Protein AF-A0AAD9GCH8-F1 (afdb_monomer_lite)

Radius of gyration: 42.67 Å; chains: 1; bounding box: 76×42×130 Å

Sequence (266 aa):
MPCEATSDVPFDWVDPNPAPEGQQFLVGVPALAEDFRVGNHLANTYGGPCVLVSLESFTAEDIWELERVIPGFIERQMLVSRVESRDRQNLEAHMGSIDVNRELASILMHLPHQRLAERVYKTTGYLKQMAGAHRRLRLQVESQGNTSLVGTATAQNESEGLKRQWVFNCQYWRHEVLDARRAAADVEVHLNAESKSLASHYQDQIDTLESEKLVLEERLADSVRLLKARPTTTATDSWGFLEFLFEHGELNWSWARLRELLAQFQ

Secondary structure (DSSP, 8-state):
--------------------TT-EEEEEEEPPHHHHHHT--EEEETTEEEEEEEEEPPPHHHHHHHHHHSTT--GGGS-PPPSS---HHHHHHHHT-HHHHHHHHHHHHHS-STTHHHHHHHHHHHHHHHHHHHHHHHHHHHHHTSS-THHHHHHHHHHHHHHHHHHHHHHHHHHHHHHHHHHHHHHHHHHHHHHHHHHHHHHHHHHHHHHHHHHHHHHHHHHHHHHHHS----S--HHHHHHHHHHTTT----HHHHHHHHGGG-

Organism: NCBI:txid4793

Structure (mmCIF, N/CA/C/O backbone):
data_AF-A0AAD9GCH8-F1
#
_entry.id   AF-A0AAD9GCH8-F1
#
loop_
_atom_site.group_PDB
_atom_site.id
_atom_site.type_symbol
_atom_site.label_atom_id
_atom_site.label_alt_id
_atom_site.label_comp_id
_atom_site.label_asym_id
_atom_site.label_entity_id
_atom_site.label_seq_id
_atom_site.pdbx_PDB_ins_code
_atom_site.Cartn_x
_atom_site.Cartn_y
_atom_site.Cartn_z
_atom_site.occupancy
_atom_site.B_iso_or_equiv
_atom_site.auth_seq_id
_atom_site.auth_comp_id
_atom_site.auth_asym_id
_atom_site.auth_atom_id
_atom_site.pdbx_PDB_model_num
ATOM 1 N N . MET A 1 1 ? 0.552 18.101 -35.938 1.00 33.72 1 MET A N 1
ATOM 2 C CA . MET A 1 1 ? -0.860 17.777 -35.667 1.00 33.72 1 MET A CA 1
ATOM 3 C C . MET A 1 1 ? -0.961 17.310 -34.229 1.00 33.72 1 MET A C 1
ATOM 5 O O . MET A 1 1 ? -0.433 16.245 -33.938 1.00 33.72 1 MET A O 1
ATOM 9 N N . PRO A 1 2 ? -1.504 18.130 -33.322 1.00 29.45 2 PRO A N 1
ATOM 10 C CA . PRO A 1 2 ? -1.816 17.705 -31.968 1.00 29.45 2 PRO A CA 1
ATOM 11 C C . PRO A 1 2 ? -3.197 17.041 -31.972 1.00 29.45 2 PRO A C 1
ATOM 13 O O . PRO A 1 2 ? -4.165 17.634 -32.440 1.00 29.45 2 PRO A O 1
ATOM 16 N N . CYS A 1 3 ? -3.275 15.800 -31.498 1.00 31.34 3 CYS A N 1
ATOM 17 C CA . CYS A 1 3 ? -4.550 15.136 -31.266 1.00 31.34 3 CYS A CA 1
ATOM 18 C C . CYS A 1 3 ? -5.211 15.775 -30.040 1.00 31.34 3 CYS A C 1
ATOM 20 O O . CYS A 1 3 ? -4.768 15.565 -28.911 1.00 31.34 3 CYS A O 1
ATOM 22 N N . GLU A 1 4 ? -6.252 16.569 -30.278 1.00 35.25 4 GLU A N 1
ATOM 23 C CA . GLU A 1 4 ? -7.247 16.926 -29.272 1.00 35.25 4 GLU A CA 1
ATOM 24 C C . GLU A 1 4 ? -7.978 15.646 -28.854 1.00 35.25 4 GLU A C 1
ATOM 26 O O . GLU A 1 4 ? -8.689 15.033 -29.649 1.00 35.25 4 GLU A O 1
ATOM 31 N N . ALA A 1 5 ? -7.781 15.215 -27.608 1.00 36.28 5 ALA A N 1
ATOM 32 C CA . ALA A 1 5 ? -8.663 14.243 -26.983 1.00 36.28 5 ALA A CA 1
ATOM 33 C C . ALA A 1 5 ? -9.882 15.008 -26.461 1.00 36.28 5 ALA A C 1
ATOM 35 O O . ALA A 1 5 ? -9.821 15.720 -25.458 1.00 36.28 5 ALA A O 1
ATOM 36 N N . THR A 1 6 ? -10.969 14.899 -27.214 1.00 33.97 6 THR A N 1
ATOM 37 C CA . THR A 1 6 ? -12.287 15.433 -26.899 1.00 33.97 6 THR A CA 1
ATOM 38 C C . THR A 1 6 ? -12.815 14.849 -25.591 1.00 33.97 6 THR A C 1
ATOM 40 O O . THR A 1 6 ? -12.854 13.636 -25.394 1.00 33.97 6 THR A O 1
ATOM 43 N N . SER A 1 7 ? -13.234 15.760 -24.719 1.00 53.50 7 SER A N 1
ATOM 44 C CA . SER A 1 7 ? -14.118 15.541 -23.578 1.00 53.50 7 SER A CA 1
ATOM 45 C C . SER A 1 7 ? -15.391 14.803 -24.005 1.00 53.50 7 SER A C 1
ATOM 47 O O . SER A 1 7 ? -16.155 15.368 -24.780 1.00 53.50 7 SER A O 1
ATOM 49 N N . ASP A 1 8 ? -15.657 13.635 -23.420 1.00 35.88 8 ASP A N 1
ATOM 50 C CA . ASP A 1 8 ? -17.008 13.083 -23.259 1.00 35.88 8 ASP A CA 1
ATOM 51 C C . ASP A 1 8 ? -17.117 12.382 -21.884 1.00 35.88 8 ASP A C 1
ATOM 53 O O . ASP A 1 8 ? -16.233 11.643 -21.458 1.00 35.88 8 ASP A O 1
ATOM 57 N N . VAL A 1 9 ? -18.181 12.721 -21.155 1.00 39.44 9 VAL A N 1
ATOM 58 C CA . VAL A 1 9 ? -18.388 12.732 -19.681 1.00 39.44 9 VAL A CA 1
ATOM 59 C C . VAL A 1 9 ? -19.408 11.609 -19.319 1.00 39.44 9 VAL A C 1
ATOM 61 O O . VAL A 1 9 ? -20.201 11.270 -20.197 1.00 39.44 9 VAL A O 1
ATOM 64 N N . PRO A 1 10 ? -19.417 10.963 -18.118 1.00 42.28 10 PRO A N 1
ATOM 65 C CA . PRO A 1 10 ? -19.579 11.595 -16.804 1.00 42.28 10 PRO A CA 1
ATOM 66 C C . PRO A 1 10 ? -18.399 11.407 -15.850 1.00 42.28 10 PRO A C 1
ATOM 68 O O . PRO A 1 10 ? -18.057 10.299 -15.441 1.00 42.28 10 PRO A O 1
ATOM 71 N N . PHE A 1 11 ? -17.817 12.530 -15.421 1.00 50.41 11 PHE A N 1
ATOM 72 C CA . PHE A 1 11 ? -17.046 12.602 -14.183 1.00 50.41 11 PHE A CA 1
ATOM 73 C C . PHE A 1 11 ? -18.032 12.533 -13.010 1.00 50.41 11 PHE A C 1
ATOM 75 O O . PHE A 1 11 ? -18.318 13.540 -12.367 1.00 50.41 11 PHE A O 1
ATOM 82 N N . ASP A 1 12 ? -18.544 11.337 -12.725 1.00 50.34 12 ASP A N 1
ATOM 83 C CA . ASP A 1 12 ? -19.224 11.047 -11.460 1.00 50.34 12 ASP A CA 1
ATOM 84 C C . ASP A 1 12 ? -18.156 10.917 -10.368 1.00 50.34 12 ASP A C 1
ATOM 86 O O . ASP A 1 12 ? -17.882 9.839 -9.842 1.00 50.34 12 ASP A O 1
ATOM 90 N N . TRP A 1 13 ? -17.484 12.035 -10.083 1.00 50.44 13 TRP A N 1
ATOM 91 C CA . TRP A 1 13 ? -16.723 12.197 -8.857 1.00 50.44 13 TRP A CA 1
ATOM 92 C C . TRP A 1 13 ? -17.704 12.028 -7.703 1.00 50.44 13 TRP A C 1
ATOM 94 O O . TRP A 1 13 ? -18.517 12.914 -7.430 1.00 50.44 13 TRP A O 1
ATOM 104 N N . VAL A 1 14 ? -17.650 10.876 -7.044 1.00 55.62 14 VAL A N 1
ATOM 105 C CA . VAL A 1 14 ? -18.365 10.696 -5.786 1.00 55.62 14 VAL A CA 1
ATOM 106 C C . VAL A 1 14 ? -17.569 11.443 -4.732 1.00 55.62 14 VAL A C 1
ATOM 108 O O . VAL A 1 14 ? -16.460 11.037 -4.378 1.00 55.62 14 VAL A O 1
ATOM 111 N N . ASP A 1 15 ? -18.129 12.557 -4.268 1.00 53.97 15 ASP A N 1
ATOM 112 C CA . ASP A 1 15 ? -17.520 13.331 -3.200 1.00 53.97 15 ASP A CA 1
ATOM 113 C C . ASP A 1 15 ? -17.370 12.439 -1.962 1.00 53.97 15 ASP A C 1
ATOM 115 O O . ASP A 1 15 ? -18.340 11.767 -1.584 1.00 53.97 15 ASP A O 1
ATOM 119 N N . PRO A 1 16 ? -16.175 12.352 -1.348 1.00 56.53 16 PRO A N 1
ATOM 120 C CA . PRO A 1 16 ? -16.026 11.600 -0.117 1.00 56.53 16 PRO A CA 1
ATOM 121 C C . PRO A 1 16 ? -16.945 12.225 0.934 1.00 56.53 16 PRO A C 1
ATOM 123 O O . PRO A 1 16 ? -16.688 13.319 1.426 1.00 56.53 16 PRO A O 1
ATOM 126 N N . ASN A 1 17 ? -18.036 11.532 1.271 1.00 56.91 17 ASN A N 1
ATOM 127 C CA . ASN A 1 17 ? -18.931 11.953 2.343 1.00 56.91 17 ASN A CA 1
ATOM 128 C C . ASN A 1 17 ? -18.071 12.160 3.604 1.00 56.91 17 ASN A C 1
ATOM 130 O O . ASN A 1 17 ? -17.316 11.237 3.945 1.00 56.91 17 ASN A O 1
ATOM 134 N N . PRO A 1 18 ? -18.115 13.332 4.275 1.00 58.91 18 PRO A N 1
ATOM 135 C CA . PRO A 1 18 ? -17.407 13.492 5.539 1.00 58.91 18 PRO A CA 1
ATOM 136 C C . PRO A 1 18 ? -17.828 12.351 6.456 1.00 58.91 18 PRO A C 1
ATOM 138 O O . PRO A 1 18 ? -18.994 11.967 6.442 1.00 58.91 18 PRO A O 1
ATOM 141 N N . ALA A 1 19 ? -16.899 11.773 7.212 1.00 61.97 19 ALA A N 1
ATOM 142 C CA . ALA A 1 19 ? -17.260 10.694 8.119 1.00 61.97 19 ALA A CA 1
ATOM 143 C C . ALA A 1 19 ? -17.898 11.284 9.381 1.00 61.97 19 ALA A C 1
ATOM 145 O O . ALA A 1 19 ? -17.169 11.865 10.192 1.00 61.97 19 ALA A O 1
ATOM 146 N N . PRO A 1 20 ? -19.216 11.133 9.602 1.00 63.28 20 PRO A N 1
ATOM 147 C CA . PRO A 1 20 ? -19.778 11.360 10.920 1.00 63.28 20 PRO A CA 1
ATOM 148 C C . PRO A 1 20 ? -19.053 10.487 11.953 1.00 63.28 20 PRO A C 1
ATOM 150 O O . PRO A 1 20 ? -18.672 9.346 11.674 1.00 63.28 20 PRO A O 1
ATOM 153 N N . GLU A 1 21 ? -18.812 11.043 13.139 1.00 65.69 21 GLU A N 1
ATOM 154 C CA . GLU A 1 21 ? -18.125 10.348 14.230 1.00 65.69 21 GLU A CA 1
ATOM 155 C C . GLU A 1 21 ? -18.851 9.038 14.579 1.00 65.69 21 GLU A C 1
ATOM 157 O O . GLU A 1 21 ? -20.078 9.000 14.693 1.00 65.69 21 GLU A O 1
ATOM 162 N N . GLY A 1 22 ? -18.096 7.946 14.709 1.00 64.06 22 GLY A N 1
ATOM 163 C CA . GLY A 1 22 ? -18.628 6.617 15.006 1.00 64.06 22 GLY A CA 1
ATOM 164 C C . GLY A 1 22 ? -19.444 5.962 13.891 1.00 64.06 22 GLY A C 1
ATOM 165 O O . GLY A 1 22 ? -20.028 4.909 14.128 1.00 64.06 22 GLY A O 1
ATOM 166 N N . GLN A 1 23 ? -19.504 6.545 12.692 1.00 72.94 23 GLN A N 1
ATOM 167 C CA . GLN A 1 23 ? -20.237 5.972 11.564 1.00 72.94 23 GLN A CA 1
ATOM 168 C C . GLN A 1 23 ? -19.308 5.364 10.515 1.00 72.94 23 GLN A C 1
ATOM 170 O O . GLN A 1 23 ? -18.147 5.753 10.348 1.00 72.94 23 GLN A O 1
ATOM 175 N N . GLN A 1 24 ? -19.859 4.388 9.795 1.00 76.50 24 GLN A N 1
ATOM 176 C CA . GLN A 1 24 ? -19.219 3.786 8.636 1.00 76.50 24 GLN A CA 1
ATOM 177 C C . GLN A 1 24 ? -19.384 4.691 7.418 1.00 76.50 24 GLN A C 1
ATOM 179 O O . GLN A 1 24 ? -20.468 5.196 7.135 1.00 76.50 24 GLN A O 1
ATOM 184 N N . PHE A 1 25 ? -18.298 4.861 6.681 1.00 74.94 25 PHE A N 1
ATOM 185 C CA . PHE A 1 25 ? -18.222 5.627 5.450 1.00 74.94 25 PHE A CA 1
ATOM 186 C C . PHE A 1 25 ? -17.361 4.875 4.432 1.00 74.94 25 PHE A C 1
ATOM 188 O O . PHE A 1 25 ? -16.643 3.933 4.773 1.00 74.94 25 PHE A O 1
ATOM 195 N N . LEU A 1 26 ? -17.471 5.247 3.159 1.00 78.38 26 LEU A N 1
ATOM 196 C CA . LEU A 1 26 ? -16.718 4.610 2.081 1.00 78.38 26 LEU A CA 1
ATOM 197 C C . LEU A 1 26 ? -15.511 5.469 1.710 1.00 78.38 26 LEU A C 1
ATOM 199 O O . LEU A 1 26 ? -15.630 6.681 1.548 1.00 78.38 26 LEU A O 1
ATOM 203 N N . VAL A 1 27 ? -14.359 4.824 1.547 1.00 79.50 27 VAL A N 1
ATOM 204 C CA . VAL A 1 27 ? -13.117 5.441 1.071 1.00 79.50 27 VAL A CA 1
ATOM 205 C C . VAL A 1 27 ? -12.655 4.780 -0.222 1.00 79.50 27 VAL A C 1
ATOM 207 O O . VAL A 1 27 ? -12.820 3.574 -0.404 1.00 79.50 27 VAL A O 1
ATOM 210 N N . GLY A 1 28 ? -12.078 5.569 -1.129 1.00 82.19 28 GLY A N 1
ATOM 211 C CA . GLY A 1 28 ? -11.546 5.081 -2.400 1.00 82.19 28 GLY A CA 1
ATOM 212 C C . GLY A 1 28 ? -10.104 4.590 -2.275 1.00 82.19 28 GLY A C 1
ATOM 213 O O . GLY A 1 28 ? -9.235 5.300 -1.771 1.00 82.19 28 GLY A O 1
ATOM 214 N N . VAL A 1 29 ? -9.836 3.386 -2.773 1.00 86.19 29 VAL A N 1
ATOM 215 C CA . VAL A 1 29 ? -8.487 2.836 -2.963 1.00 86.19 29 VAL A CA 1
ATOM 216 C C . VAL A 1 29 ? -8.228 2.698 -4.465 1.00 86.19 29 VAL A C 1
ATOM 218 O O . VAL A 1 29 ? -9.068 2.108 -5.137 1.00 86.19 29 VAL A O 1
ATOM 221 N N . PRO A 1 30 ? -7.103 3.194 -5.021 1.00 88.69 30 PRO A N 1
ATOM 222 C CA . PRO A 1 30 ? -6.774 3.023 -6.441 1.00 88.69 30 PRO A CA 1
ATOM 223 C C . PRO A 1 30 ? -6.924 1.569 -6.902 1.00 88.69 30 PRO A C 1
ATOM 225 O O . PRO A 1 30 ? -6.327 0.675 -6.299 1.00 88.69 30 PRO A O 1
ATOM 228 N N . ALA A 1 31 ? -7.739 1.348 -7.936 1.00 86.56 31 ALA A N 1
ATOM 229 C CA . ALA A 1 31 ? -8.058 0.010 -8.423 1.00 86.56 31 ALA A CA 1
ATOM 230 C C . ALA A 1 31 ? -6.879 -0.604 -9.191 1.00 86.56 31 ALA A C 1
ATOM 232 O O . ALA A 1 31 ? -6.171 0.082 -9.932 1.00 86.56 31 ALA A O 1
ATOM 233 N N . LEU A 1 32 ? -6.691 -1.915 -9.043 1.00 84.94 32 LEU A N 1
ATOM 234 C CA . LEU A 1 32 ? -5.747 -2.713 -9.821 1.00 84.94 32 LEU A CA 1
ATOM 235 C C . LEU A 1 32 ? -6.471 -3.469 -10.939 1.00 84.94 32 LEU A C 1
ATOM 237 O O . LEU A 1 32 ? -7.686 -3.642 -10.913 1.00 84.94 32 LEU A O 1
ATOM 241 N N . ALA A 1 33 ? -5.715 -3.979 -11.917 1.00 82.69 33 ALA A N 1
ATOM 242 C CA . ALA A 1 33 ? -6.264 -4.744 -13.044 1.00 82.69 33 ALA A CA 1
ATOM 243 C C . ALA A 1 33 ? -7.127 -5.946 -12.604 1.00 82.69 33 ALA A C 1
ATOM 245 O O . ALA A 1 33 ? -8.080 -6.319 -13.286 1.00 82.69 33 ALA A O 1
ATOM 246 N N . GLU A 1 34 ? -6.808 -6.542 -11.456 1.00 82.44 34 GLU A N 1
ATOM 247 C CA . GLU A 1 34 ? -7.547 -7.659 -10.864 1.00 82.44 34 GLU A CA 1
ATOM 248 C C . GLU A 1 34 ? -8.936 -7.245 -10.361 1.00 82.44 34 GLU A C 1
ATOM 250 O O . GLU A 1 34 ? -9.896 -7.994 -10.541 1.00 82.44 34 GLU A O 1
ATOM 255 N N . ASP A 1 35 ? -9.084 -6.032 -9.820 1.00 80.44 35 ASP A N 1
ATOM 256 C CA . ASP A 1 35 ? -10.352 -5.539 -9.265 1.00 80.44 35 ASP A CA 1
ATOM 257 C C . ASP A 1 35 ? -11.445 -5.417 -10.335 1.00 80.44 35 ASP A C 1
ATOM 259 O O . ASP A 1 35 ? -12.619 -5.691 -10.073 1.00 80.44 35 ASP A O 1
ATOM 263 N N . PHE A 1 36 ? -11.049 -5.091 -11.570 1.00 74.88 36 PHE A N 1
ATOM 264 C CA . PHE A 1 36 ? -11.942 -5.054 -12.731 1.00 74.88 36 PHE A CA 1
ATOM 265 C C . PHE A 1 36 ? -12.420 -6.440 -13.165 1.00 74.88 36 PHE A C 1
ATOM 267 O O . PHE A 1 36 ? -13.487 -6.559 -13.763 1.00 74.88 36 PHE A O 1
ATOM 274 N N . ARG A 1 37 ? -11.649 -7.494 -12.877 1.00 73.75 37 ARG A N 1
ATOM 275 C CA . ARG A 1 37 ? -12.004 -8.877 -13.235 1.00 73.75 37 ARG A CA 1
ATOM 276 C C . ARG A 1 37 ? -12.944 -9.505 -12.216 1.00 73.75 37 ARG A C 1
ATOM 278 O O . ARG A 1 37 ? -13.802 -10.294 -12.595 1.00 73.75 37 ARG A O 1
ATOM 285 N N . VAL A 1 38 ? -12.767 -9.162 -10.941 1.00 70.62 38 VAL A N 1
ATOM 286 C CA . VAL A 1 38 ? -13.551 -9.708 -9.823 1.00 70.62 38 VAL A CA 1
ATOM 287 C C . VAL A 1 38 ? -14.916 -9.017 -9.691 1.00 70.62 38 VAL A C 1
ATOM 289 O O . VAL A 1 38 ? -15.841 -9.596 -9.128 1.00 70.62 38 VAL A O 1
ATOM 292 N N . GLY A 1 39 ? -15.081 -7.818 -10.264 1.00 56.78 39 GLY A N 1
ATOM 293 C CA . GLY A 1 39 ? -16.341 -7.071 -10.199 1.00 56.78 39 GLY A CA 1
ATOM 294 C C . GLY A 1 39 ? -16.561 -6.409 -8.838 1.00 56.78 39 GLY A C 1
ATOM 295 O O . GLY A 1 39 ? -17.695 -6.321 -8.368 1.00 56.78 39 GLY A O 1
ATOM 296 N N . ASN A 1 40 ? -15.477 -5.966 -8.193 1.00 64.69 40 ASN A N 1
ATOM 297 C CA . ASN A 1 40 ? -15.545 -5.217 -6.939 1.00 64.69 40 ASN A CA 1
ATOM 298 C C . ASN A 1 40 ? -16.360 -3.919 -7.111 1.00 64.69 40 ASN A C 1
ATOM 300 O O . ASN A 1 40 ? -16.552 -3.433 -8.227 1.00 64.69 40 ASN A O 1
ATOM 304 N N . HIS A 1 41 ? -16.830 -3.336 -6.000 1.00 67.12 41 HIS A N 1
ATOM 305 C CA . HIS A 1 41 ? -17.529 -2.045 -5.998 1.00 67.12 41 HIS A CA 1
ATOM 306 C C . HIS A 1 41 ? -16.580 -0.919 -6.437 1.00 67.12 41 HIS A C 1
ATOM 308 O O . HIS A 1 41 ? -15.903 -0.297 -5.616 1.00 67.12 41 HIS A O 1
ATOM 314 N N . LEU A 1 42 ? -16.506 -0.706 -7.748 1.00 75.62 42 LEU A N 1
ATOM 315 C CA . LEU A 1 42 ? -15.680 0.304 -8.392 1.00 75.62 42 LEU A CA 1
ATOM 316 C C . LEU A 1 42 ? -16.442 1.627 -8.495 1.00 75.62 42 LEU A C 1
ATOM 318 O O . LEU A 1 42 ? -17.618 1.654 -8.852 1.00 75.62 42 LEU A O 1
ATOM 322 N N . ALA A 1 43 ? -15.748 2.723 -8.219 1.00 75.94 43 ALA A N 1
ATOM 323 C CA . ALA A 1 43 ? -16.227 4.081 -8.426 1.00 75.94 43 ALA A CA 1
ATOM 324 C C . ALA A 1 43 ? -15.091 4.957 -8.960 1.00 75.94 43 ALA A C 1
ATOM 326 O O . ALA A 1 43 ? -13.918 4.717 -8.672 1.00 75.94 43 ALA A O 1
ATOM 327 N N . ASN A 1 44 ? -15.428 5.993 -9.723 1.00 77.94 44 ASN A N 1
ATOM 328 C CA . ASN A 1 44 ? -14.440 6.968 -10.174 1.00 77.94 44 ASN A CA 1
ATOM 329 C C . ASN A 1 44 ? -14.191 7.993 -9.062 1.00 77.94 44 ASN A C 1
ATOM 331 O O . ASN A 1 44 ? -15.115 8.655 -8.594 1.00 77.94 44 ASN A O 1
ATOM 335 N N . THR A 1 45 ? -12.935 8.126 -8.637 1.00 73.81 45 THR A N 1
ATOM 336 C CA . THR A 1 45 ? -12.515 9.123 -7.641 1.00 73.81 45 THR A CA 1
ATOM 337 C C . THR A 1 45 ? -11.294 9.903 -8.151 1.00 73.81 45 THR A C 1
ATOM 339 O O . THR A 1 45 ? -11.063 10.001 -9.362 1.00 73.81 45 THR A O 1
ATOM 342 N N . TYR A 1 46 ? -10.511 10.510 -7.255 1.00 74.75 46 TYR A N 1
ATOM 343 C CA . TYR A 1 46 ? -9.344 11.307 -7.627 1.00 74.75 46 TYR A CA 1
ATOM 344 C C . TYR A 1 46 ? -8.263 10.477 -8.272 1.00 74.75 46 TYR A C 1
ATOM 346 O O . TYR A 1 46 ? -7.730 9.555 -7.666 1.00 74.75 46 TYR A O 1
ATOM 354 N N . GLY A 1 47 ? -7.909 10.856 -9.498 1.00 74.88 47 GLY A N 1
ATOM 355 C CA . GLY A 1 47 ? -6.886 10.156 -10.261 1.00 74.88 47 GLY A CA 1
ATOM 356 C C . GLY A 1 47 ? -7.376 8.876 -10.938 1.00 74.88 47 GLY A C 1
ATOM 357 O O . GLY A 1 47 ? -6.546 8.170 -11.501 1.00 74.88 47 GLY A O 1
ATOM 358 N N . GLY A 1 48 ? -8.688 8.596 -10.943 1.00 84.88 48 GLY A N 1
ATOM 359 C CA . GLY A 1 48 ? -9.284 7.536 -11.756 1.00 84.88 48 GLY A CA 1
ATOM 360 C C . GLY A 1 48 ? -10.096 6.502 -10.965 1.00 84.88 48 GLY A C 1
ATOM 361 O O . GLY A 1 48 ? -10.655 6.823 -9.912 1.00 84.88 48 GLY A O 1
ATOM 362 N N . PRO A 1 49 ? -10.230 5.274 -11.495 1.00 85.06 49 PRO A N 1
ATOM 363 C CA . PRO A 1 49 ? -11.073 4.241 -10.907 1.00 85.06 49 PRO A CA 1
ATOM 364 C C . PRO A 1 49 ? -10.492 3.709 -9.593 1.00 85.06 49 PRO A C 1
ATOM 366 O O . PRO A 1 49 ? -9.304 3.394 -9.482 1.00 85.06 49 PRO A O 1
ATOM 369 N N . CYS A 1 50 ? -11.364 3.564 -8.601 1.00 84.56 50 CYS A N 1
ATOM 370 C CA . CYS A 1 50 ? -11.040 3.106 -7.261 1.00 84.56 50 CYS A CA 1
ATOM 371 C C . CYS A 1 50 ? -12.023 2.043 -6.780 1.00 84.56 50 CYS A C 1
ATOM 373 O O . CYS A 1 50 ? -13.204 2.078 -7.108 1.00 84.56 50 CYS A O 1
ATOM 375 N N . VAL A 1 51 ? -11.538 1.133 -5.943 1.00 85.38 51 VAL A N 1
ATOM 376 C CA . VAL A 1 51 ? -12.369 0.228 -5.150 1.00 85.38 51 VAL A CA 1
ATOM 377 C C . VAL A 1 51 ? -12.837 0.963 -3.900 1.00 85.38 51 VAL A C 1
ATOM 379 O O . VAL A 1 51 ? -12.029 1.569 -3.192 1.00 85.38 51 VAL A O 1
ATOM 382 N N . LEU A 1 52 ? -14.137 0.899 -3.620 1.00 82.00 52 LEU A N 1
ATOM 383 C CA . LEU A 1 52 ? -14.710 1.446 -2.397 1.00 82.00 52 LEU A CA 1
ATOM 384 C C . LEU A 1 52 ? -14.528 0.466 -1.238 1.00 82.00 52 LEU A C 1
ATOM 386 O O . LEU A 1 52 ? -14.956 -0.687 -1.297 1.00 82.00 52 LEU A O 1
ATOM 390 N N . VAL A 1 53 ? -13.913 0.947 -0.163 1.00 79.25 53 VAL A N 1
ATOM 391 C CA . VAL A 1 53 ? -13.688 0.198 1.074 1.00 79.25 53 VAL A CA 1
ATOM 392 C C . VAL A 1 53 ? -14.478 0.860 2.196 1.00 79.25 53 VAL A C 1
ATOM 394 O O . VAL A 1 53 ? -14.440 2.078 2.348 1.00 79.25 53 VAL A O 1
ATOM 397 N N . SER A 1 54 ? -15.193 0.063 2.991 1.00 80.19 54 SER A N 1
ATOM 398 C CA . SER A 1 54 ? -15.858 0.560 4.196 1.00 80.19 54 SER A CA 1
ATOM 399 C C . SER A 1 54 ? -14.839 0.799 5.305 1.00 80.19 54 SER A C 1
ATOM 401 O O . SER A 1 54 ? -14.045 -0.083 5.639 1.00 80.19 54 SER A O 1
ATOM 403 N N . LEU A 1 55 ? -14.871 2.003 5.863 1.00 81.94 55 LEU A N 1
ATOM 404 C CA . LEU A 1 55 ? -14.080 2.419 7.005 1.00 81.94 55 LEU A CA 1
ATOM 405 C C . LEU A 1 55 ? -15.010 3.026 8.050 1.00 81.94 55 LEU A C 1
ATOM 407 O O . LEU A 1 55 ? -15.983 3.691 7.718 1.00 81.94 55 LEU A O 1
ATOM 411 N N . GLU A 1 56 ? -14.712 2.810 9.322 1.00 84.50 56 GLU A N 1
ATOM 412 C CA . GLU A 1 56 ? -15.473 3.397 10.419 1.00 84.50 56 GLU A CA 1
ATOM 413 C C . GLU A 1 56 ? -14.603 4.424 11.139 1.00 84.50 56 GLU A C 1
ATOM 415 O O . GLU A 1 56 ? -13.440 4.149 11.445 1.00 84.50 56 GLU A O 1
ATOM 420 N N . SER A 1 57 ? -15.145 5.617 11.382 1.00 84.31 57 SER A N 1
ATOM 421 C CA . SER A 1 57 ? -14.417 6.683 12.077 1.00 84.31 57 SER A CA 1
ATOM 422 C C . SER A 1 57 ? -14.278 6.351 13.561 1.00 84.31 57 SER A C 1
ATOM 424 O O . SER A 1 57 ? -15.127 5.669 14.135 1.00 84.31 57 SER A O 1
ATOM 426 N N . PHE A 1 58 ? -13.204 6.809 14.200 1.00 85.62 58 PHE A N 1
ATOM 427 C CA . PHE A 1 58 ? -13.045 6.636 15.642 1.00 85.62 58 PHE A CA 1
ATOM 428 C C . PHE A 1 58 ? -14.029 7.514 16.402 1.00 85.62 58 PHE A C 1
ATOM 430 O O . PHE A 1 58 ? -14.252 8.663 16.029 1.00 85.62 58 PHE A O 1
ATOM 437 N N . THR A 1 59 ? -14.590 6.962 17.470 1.00 86.69 59 THR A N 1
ATOM 438 C CA . THR A 1 59 ? -15.294 7.736 18.494 1.00 86.69 59 THR A CA 1
ATOM 439 C C . THR A 1 59 ? -14.315 8.207 19.565 1.00 86.69 59 THR A C 1
ATOM 441 O O . THR A 1 59 ? -13.269 7.583 19.771 1.00 86.69 59 THR A O 1
ATOM 444 N N . ALA A 1 60 ? -14.677 9.249 20.315 1.00 87.06 60 ALA A N 1
ATOM 445 C CA . ALA A 1 60 ? -13.933 9.652 21.513 1.00 87.06 60 ALA A CA 1
ATOM 446 C C . ALA A 1 60 ? -13.712 8.486 22.502 1.00 87.06 60 ALA A C 1
ATOM 448 O O . ALA A 1 60 ? -12.672 8.392 23.153 1.00 87.06 60 ALA A O 1
ATOM 449 N N . GLU A 1 61 ? -14.671 7.561 22.587 1.00 88.25 61 GLU A N 1
ATOM 450 C CA . GLU A 1 61 ? -14.553 6.372 23.429 1.00 88.25 61 GLU A CA 1
ATOM 451 C C . GLU A 1 61 ? -13.528 5.370 22.882 1.00 88.25 61 GLU A C 1
ATOM 453 O O . GLU A 1 61 ? -12.750 4.820 23.658 1.00 88.25 61 GLU A O 1
ATOM 458 N N . ASP A 1 62 ? -13.466 5.172 21.560 1.00 88.94 62 ASP A N 1
ATOM 459 C CA . ASP A 1 62 ? -12.444 4.319 20.940 1.00 88.94 62 ASP A CA 1
ATOM 460 C C . ASP A 1 62 ? -11.032 4.858 21.222 1.00 88.94 62 ASP A C 1
ATOM 462 O O . ASP A 1 62 ? -10.128 4.087 21.543 1.00 88.94 62 ASP A O 1
ATOM 466 N N . ILE A 1 63 ? -10.846 6.181 21.145 1.00 88.31 63 ILE A N 1
ATOM 467 C CA . ILE A 1 63 ? -9.568 6.846 21.444 1.00 88.31 63 ILE A CA 1
ATOM 468 C C . ILE A 1 63 ? -9.175 6.599 22.904 1.00 88.31 63 ILE A C 1
ATOM 470 O O . ILE A 1 63 ? -8.050 6.188 23.183 1.00 88.31 63 ILE A O 1
ATOM 474 N N . TRP A 1 64 ? -10.117 6.769 23.831 1.00 88.06 64 TRP A N 1
ATOM 475 C CA . TRP A 1 64 ? -9.871 6.537 25.252 1.00 88.06 64 TRP A CA 1
ATOM 476 C C . TRP A 1 64 ? -9.552 5.069 25.575 1.00 88.06 64 TRP A C 1
ATOM 478 O O . TRP A 1 64 ? -8.709 4.772 26.422 1.00 88.06 64 TRP A O 1
ATOM 488 N N . GLU A 1 65 ? -10.186 4.121 24.883 1.00 89.81 65 GLU A N 1
ATOM 489 C CA . GLU A 1 65 ? -9.854 2.700 25.013 1.00 89.81 65 GLU A CA 1
ATOM 490 C C . GLU A 1 65 ? -8.454 2.389 24.468 1.00 89.81 65 GLU A C 1
ATOM 492 O O . GLU A 1 65 ? -7.723 1.599 25.067 1.00 89.81 65 GLU A O 1
ATOM 497 N N . LEU A 1 66 ? -8.030 3.039 23.382 1.00 88.88 66 LEU A N 1
ATOM 498 C CA . LEU A 1 66 ? -6.668 2.900 22.863 1.00 88.88 66 LEU A CA 1
ATOM 499 C C . LEU A 1 66 ? -5.619 3.480 23.814 1.00 88.88 66 LEU A C 1
ATOM 501 O O . LEU A 1 66 ? -4.588 2.840 24.013 1.00 88.88 66 LEU A O 1
ATOM 505 N N . GLU A 1 67 ? -5.893 4.617 24.460 1.00 89.50 67 GLU A N 1
ATOM 506 C CA . GLU A 1 67 ? -5.024 5.180 25.507 1.00 89.50 67 GLU A CA 1
ATOM 507 C C . GLU A 1 67 ? -4.814 4.220 26.680 1.00 89.50 67 GLU A C 1
ATOM 509 O O . GLU A 1 67 ? -3.737 4.179 27.280 1.00 89.50 67 GLU A O 1
ATOM 514 N N . ARG A 1 68 ? -5.825 3.407 26.997 1.00 85.81 68 ARG A N 1
ATOM 515 C CA . ARG A 1 68 ? -5.728 2.386 28.045 1.00 85.81 68 ARG A CA 1
ATOM 516 C C . ARG A 1 68 ? -4.879 1.189 27.631 1.00 85.81 68 ARG A C 1
ATOM 518 O O . ARG A 1 68 ? -4.172 0.637 28.472 1.00 85.81 68 ARG A O 1
ATOM 525 N N . VAL A 1 69 ? -4.956 0.778 26.366 1.00 86.88 69 VAL A N 1
ATOM 526 C CA . VAL A 1 69 ? -4.209 -0.377 25.838 1.00 86.88 69 VAL A CA 1
ATOM 527 C C . VAL A 1 69 ? -2.758 -0.018 25.525 1.00 86.88 69 VAL A C 1
ATOM 529 O O . VAL A 1 69 ? -1.865 -0.844 25.712 1.00 86.88 69 VAL A O 1
ATOM 532 N N . ILE A 1 70 ? -2.516 1.202 25.045 1.00 85.56 70 ILE A N 1
ATOM 533 C CA . ILE A 1 70 ? -1.213 1.686 24.595 1.00 85.56 70 ILE A CA 1
ATOM 534 C C . ILE A 1 70 ? -0.793 2.854 25.503 1.00 85.56 70 ILE A C 1
ATOM 536 O O . ILE A 1 70 ? -1.217 3.991 25.289 1.00 85.56 70 ILE A O 1
ATOM 540 N N . PRO A 1 71 ? 0.066 2.613 26.511 1.00 81.44 71 PRO A N 1
ATOM 541 C CA . PRO A 1 71 ? 0.558 3.674 27.381 1.00 81.44 71 PRO A CA 1
ATOM 542 C C . PRO A 1 71 ? 1.270 4.774 26.583 1.00 81.44 71 PRO A C 1
ATOM 544 O O . PRO A 1 71 ? 2.202 4.497 25.829 1.00 81.44 71 PRO A O 1
ATOM 547 N N . GLY A 1 72 ? 0.850 6.027 26.770 1.00 80.69 72 GLY A N 1
ATOM 548 C CA . GLY A 1 72 ? 1.420 7.175 26.056 1.00 80.69 72 GLY A CA 1
ATOM 549 C C . GLY A 1 72 ? 0.914 7.342 24.622 1.00 80.69 72 GLY A C 1
ATOM 550 O O . GLY A 1 72 ? 1.534 8.071 23.849 1.00 80.69 72 GLY A O 1
ATOM 551 N N . PHE A 1 73 ? -0.186 6.679 24.261 1.00 82.94 73 PHE A N 1
ATOM 552 C CA . PHE A 1 73 ? -0.886 6.919 23.008 1.00 82.94 73 PHE A CA 1
ATOM 553 C C . PHE A 1 73 ? -1.285 8.398 22.875 1.00 82.94 73 PHE A C 1
ATOM 555 O O . PHE A 1 73 ? -1.750 9.018 23.830 1.00 82.94 73 PHE A O 1
ATOM 562 N N . ILE A 1 74 ? -1.080 8.969 21.688 1.00 79.75 74 ILE A N 1
ATOM 563 C CA . ILE A 1 74 ? -1.427 10.357 21.378 1.00 79.75 74 ILE A CA 1
ATOM 564 C C . ILE A 1 74 ? -2.348 10.337 20.164 1.00 79.75 74 ILE A C 1
ATOM 566 O O . ILE A 1 74 ? -1.938 9.890 19.097 1.00 79.75 74 ILE A O 1
ATOM 570 N N . GLU A 1 75 ? -3.545 10.908 20.289 1.00 78.94 75 GLU A N 1
ATOM 571 C CA . GLU A 1 75 ? -4.540 10.987 19.207 1.00 78.94 75 GLU A CA 1
ATOM 572 C C . GLU A 1 75 ? -3.956 11.524 17.885 1.00 78.94 75 GLU A C 1
ATOM 574 O O . GLU A 1 75 ? -4.231 10.992 16.813 1.00 78.94 75 GLU A O 1
ATOM 579 N N . ARG A 1 76 ? -3.058 12.517 17.957 1.00 79.88 76 ARG A N 1
ATOM 580 C CA . ARG A 1 76 ? -2.368 13.101 16.789 1.00 79.88 76 ARG A CA 1
ATOM 581 C C . ARG A 1 76 ? -1.494 12.121 15.997 1.00 79.88 76 ARG A C 1
ATOM 583 O O . ARG A 1 76 ? -1.087 12.455 14.891 1.00 79.88 76 ARG A O 1
ATOM 590 N N . GLN A 1 77 ? -1.165 10.955 16.549 1.00 77.56 77 GLN A N 1
ATOM 591 C CA . GLN A 1 77 ? -0.426 9.905 15.840 1.00 77.56 77 GLN A CA 1
ATOM 592 C C . GLN A 1 77 ? -1.340 9.039 14.965 1.00 77.56 77 GLN A C 1
ATOM 594 O O . GLN A 1 77 ? -0.846 8.226 14.185 1.00 77.56 77 GLN A O 1
ATOM 599 N N . MET A 1 78 ? -2.661 9.200 15.080 1.00 77.88 78 MET A N 1
ATOM 600 C CA . MET A 1 78 ? -3.636 8.474 14.284 1.00 77.88 78 MET A CA 1
ATOM 601 C C . MET A 1 78 ? -4.202 9.305 13.140 1.00 77.88 78 MET A C 1
ATOM 603 O O . MET A 1 78 ? -4.325 10.527 13.194 1.00 77.88 78 MET A O 1
ATOM 607 N N . LEU A 1 79 ? -4.603 8.592 12.091 1.00 79.62 79 LEU A N 1
ATOM 608 C CA . LEU A 1 79 ? -5.366 9.167 10.999 1.00 79.62 79 LEU A CA 1
ATOM 609 C C . LEU A 1 79 ? -6.828 9.259 11.420 1.00 79.62 79 LEU A C 1
ATOM 611 O O . LEU A 1 79 ? -7.555 8.265 11.419 1.00 79.62 79 LEU A O 1
ATOM 615 N N . VAL A 1 80 ? -7.239 10.467 11.784 1.00 75.25 80 VAL A N 1
ATOM 616 C CA . VAL A 1 80 ? -8.633 10.795 12.076 1.00 75.25 80 VAL A CA 1
ATOM 617 C C . VAL A 1 80 ? -9.300 11.284 10.794 1.00 75.25 80 VAL A C 1
ATOM 619 O O . VAL A 1 80 ? -8.685 11.981 9.980 1.00 75.25 80 VAL A O 1
ATOM 622 N N . SER A 1 81 ? -10.558 10.890 10.589 1.00 71.88 81 SER A N 1
ATOM 623 C CA . SER A 1 81 ? -11.324 11.380 9.447 1.00 71.88 81 SER A CA 1
ATOM 624 C C . SER A 1 81 ? -11.512 12.894 9.527 1.00 71.88 81 SER A C 1
ATOM 626 O O . SER A 1 81 ? -11.646 13.467 10.607 1.00 71.88 81 SER A O 1
ATOM 628 N N . ARG A 1 82 ? -11.560 13.548 8.366 1.00 70.00 82 ARG A N 1
ATOM 629 C CA . ARG A 1 82 ? -11.909 14.967 8.287 1.00 70.00 82 ARG A CA 1
ATOM 630 C C . ARG A 1 82 ? -13.409 15.149 8.523 1.00 70.00 82 ARG A C 1
ATOM 632 O O . ARG A 1 82 ? -14.210 14.314 8.104 1.00 70.00 82 ARG A O 1
ATOM 639 N N . VAL A 1 83 ? -13.750 16.265 9.167 1.00 63.72 83 VAL A N 1
ATOM 640 C CA . VAL A 1 83 ? -15.135 16.717 9.390 1.00 63.72 83 VAL A CA 1
ATOM 641 C C . VAL A 1 83 ? -15.724 17.344 8.121 1.00 63.72 83 VAL A C 1
ATOM 643 O O . VAL A 1 83 ? -16.929 17.304 7.909 1.00 63.72 83 VAL A O 1
ATOM 646 N N . GLU A 1 84 ? -14.871 17.881 7.247 1.00 64.19 84 GLU A N 1
ATOM 647 C CA . GLU A 1 84 ? -15.266 18.533 5.998 1.00 64.19 84 GLU A CA 1
ATOM 648 C C . GLU A 1 84 ? -14.820 17.695 4.795 1.00 64.19 84 GLU A C 1
ATOM 650 O O . GLU A 1 84 ? -13.652 17.290 4.713 1.00 64.19 84 GLU A O 1
ATOM 655 N N . SER A 1 85 ? -15.743 17.461 3.853 1.00 64.12 85 SER A N 1
ATOM 656 C CA . SER A 1 85 ? -15.372 16.979 2.519 1.00 64.12 85 SER A CA 1
ATOM 657 C C . SER A 1 85 ? -14.574 18.058 1.791 1.00 64.12 85 SER A C 1
ATOM 659 O O . SER A 1 85 ? -14.803 19.255 1.977 1.00 64.12 85 SER A O 1
ATOM 661 N N . ARG A 1 86 ? -13.628 17.634 0.954 1.00 65.31 86 ARG A N 1
ATOM 662 C CA . ARG A 1 86 ? -12.939 18.533 0.031 1.00 65.31 86 ARG A CA 1
ATOM 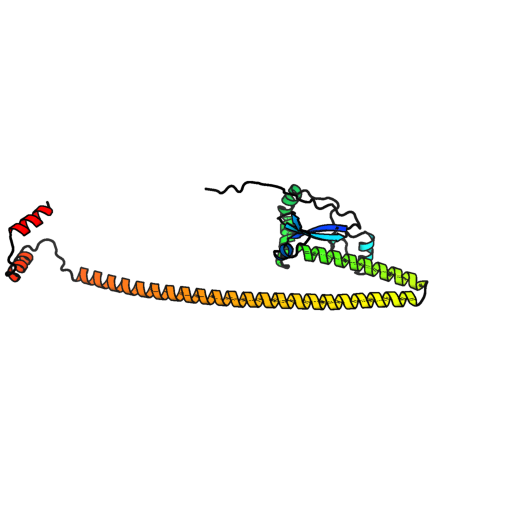663 C C . ARG A 1 86 ? -13.490 18.307 -1.356 1.00 65.31 86 ARG A C 1
ATOM 665 O O . ARG A 1 86 ? -13.337 17.213 -1.894 1.00 65.31 86 ARG A O 1
ATOM 672 N N . ASP A 1 87 ? -13.994 19.380 -1.955 1.00 70.75 87 ASP A N 1
ATOM 673 C CA . ASP A 1 87 ? -14.201 19.384 -3.392 1.00 70.75 87 ASP A CA 1
ATOM 674 C C . ASP A 1 87 ? -12.874 19.135 -4.133 1.00 70.75 87 ASP A C 1
ATOM 676 O O . ASP A 1 87 ? -11.759 19.276 -3.605 1.00 70.75 87 ASP A O 1
ATOM 680 N N . ARG A 1 88 ? -13.003 18.758 -5.401 1.00 70.19 88 ARG A N 1
ATOM 681 C CA . ARG A 1 88 ? -11.866 18.423 -6.253 1.00 70.19 88 ARG A CA 1
ATOM 682 C C . ARG A 1 88 ? -10.853 19.565 -6.394 1.00 70.19 88 ARG A C 1
ATOM 684 O O . ARG A 1 88 ? -9.655 19.299 -6.375 1.00 70.19 88 ARG A O 1
ATOM 691 N N . GLN A 1 89 ? -11.305 20.813 -6.526 1.00 73.06 89 GLN A N 1
ATOM 692 C CA . GLN A 1 89 ? -10.421 21.966 -6.752 1.00 73.06 89 GLN A CA 1
ATOM 693 C C . GLN A 1 89 ? -9.556 22.249 -5.518 1.00 73.06 89 GLN A C 1
ATOM 695 O O . GLN A 1 89 ? -8.349 22.474 -5.620 1.00 73.06 89 GLN A O 1
ATOM 700 N N . ASN A 1 90 ? -10.156 22.152 -4.334 1.00 79.62 90 ASN A N 1
ATOM 701 C CA . ASN A 1 90 ? -9.465 22.258 -3.062 1.00 79.62 90 ASN A CA 1
ATOM 702 C C . ASN A 1 90 ? -8.490 21.097 -2.865 1.00 79.62 90 ASN A C 1
ATOM 704 O O . ASN A 1 90 ? -7.393 21.308 -2.345 1.00 79.62 90 ASN A O 1
ATOM 708 N N . LEU A 1 91 ? -8.837 19.878 -3.287 1.00 80.44 91 LEU A N 1
ATOM 709 C CA . LEU A 1 91 ? -7.916 18.744 -3.231 1.00 80.44 91 LEU A CA 1
ATOM 710 C C . LEU A 1 91 ? -6.704 18.934 -4.158 1.00 80.44 91 LEU A C 1
ATOM 712 O O . LEU A 1 91 ? -5.575 18.735 -3.709 1.00 80.44 91 LEU A O 1
ATOM 716 N N . GLU A 1 92 ? -6.916 19.370 -5.402 1.00 84.12 92 GLU A N 1
ATOM 717 C CA . GLU A 1 92 ? -5.850 19.659 -6.376 1.00 84.12 92 GLU A CA 1
ATOM 718 C C . GLU A 1 92 ? -4.886 20.733 -5.851 1.00 84.12 92 GLU A C 1
ATOM 720 O O . GLU A 1 92 ? -3.669 20.532 -5.850 1.00 84.12 92 GLU A O 1
ATOM 725 N N . ALA A 1 93 ? -5.417 21.830 -5.302 1.00 86.19 93 ALA A N 1
ATOM 726 C CA . ALA A 1 93 ? -4.610 22.887 -4.694 1.00 86.19 93 ALA A CA 1
ATOM 727 C C . ALA A 1 93 ? -3.759 22.376 -3.515 1.00 86.19 93 ALA A C 1
ATOM 729 O O . ALA A 1 93 ? -2.593 22.747 -3.378 1.00 86.19 93 ALA A O 1
ATOM 730 N N . HIS A 1 94 ? -4.307 21.485 -2.681 1.00 83.62 94 HIS A N 1
ATOM 731 C CA . HIS A 1 94 ? -3.559 20.889 -1.572 1.00 83.62 94 HIS A CA 1
ATOM 732 C C . HIS A 1 94 ? -2.489 19.899 -2.035 1.00 83.62 94 HIS A C 1
ATOM 734 O O . HIS A 1 94 ? -1.407 19.886 -1.455 1.00 83.62 94 HIS A O 1
ATOM 740 N N . MET A 1 95 ? -2.754 19.100 -3.071 1.00 84.06 95 MET A N 1
ATOM 741 C CA . MET A 1 95 ? -1.742 18.228 -3.682 1.00 84.06 95 MET A CA 1
ATOM 742 C C . MET A 1 95 ? -0.598 19.035 -4.317 1.00 84.06 95 MET A C 1
ATOM 744 O O . MET A 1 95 ? 0.540 18.575 -4.359 1.00 84.06 95 MET A O 1
ATOM 748 N N . GLY A 1 96 ? -0.875 20.264 -4.760 1.00 87.56 96 GLY A N 1
ATOM 749 C CA . GLY A 1 96 ? 0.143 21.214 -5.210 1.00 87.56 96 GLY A CA 1
ATOM 750 C C . GLY A 1 96 ? 0.980 21.841 -4.085 1.00 87.56 96 GLY A C 1
ATOM 751 O O . GLY A 1 96 ? 2.002 22.464 -4.372 1.00 87.56 96 GLY A O 1
ATOM 752 N N . SER A 1 97 ? 0.592 21.685 -2.814 1.00 94.06 97 SER A N 1
ATOM 753 C CA . SER A 1 97 ? 1.314 22.276 -1.682 1.00 94.06 97 SER A CA 1
ATOM 754 C C . SER A 1 97 ? 2.658 21.588 -1.432 1.00 94.06 97 SER A C 1
ATOM 756 O O . SER A 1 97 ? 2.767 20.360 -1.427 1.00 94.06 97 SER A O 1
ATOM 758 N N . ILE A 1 98 ? 3.687 22.393 -1.154 1.00 94.31 98 ILE A N 1
ATOM 759 C CA . ILE A 1 98 ? 5.033 21.915 -0.812 1.00 94.31 98 ILE A CA 1
ATOM 760 C C . ILE A 1 98 ? 5.001 21.057 0.458 1.00 94.31 98 ILE A C 1
ATOM 762 O O . ILE A 1 98 ? 5.684 20.036 0.513 1.00 94.31 98 ILE A O 1
ATOM 766 N N . ASP A 1 99 ? 4.184 21.423 1.447 1.00 92.69 99 ASP A N 1
ATOM 767 C CA . ASP A 1 99 ? 4.114 20.701 2.721 1.00 92.69 99 ASP A CA 1
ATOM 768 C C . ASP A 1 99 ? 3.567 19.284 2.530 1.00 92.69 99 ASP A C 1
ATOM 770 O O . ASP A 1 99 ? 4.148 18.314 3.014 1.00 92.69 99 ASP A O 1
ATOM 774 N N . VAL A 1 100 ? 2.496 19.146 1.742 1.00 92.12 100 VAL A N 1
ATOM 775 C CA . VAL A 1 100 ? 1.903 17.841 1.415 1.00 92.12 100 VAL A CA 1
ATOM 776 C C . VAL A 1 100 ? 2.890 16.992 0.621 1.00 92.12 100 VAL A C 1
ATOM 778 O O . VAL A 1 100 ? 3.096 15.822 0.940 1.00 92.12 100 VAL A O 1
ATOM 781 N N . ASN A 1 101 ? 3.550 17.583 -0.375 1.00 93.25 101 ASN A N 1
ATOM 782 C CA . ASN A 1 101 ? 4.540 16.875 -1.178 1.00 93.25 101 ASN A CA 1
ATOM 783 C C . ASN A 1 101 ? 5.749 16.424 -0.351 1.00 93.25 101 ASN A C 1
ATOM 785 O O . ASN A 1 101 ? 6.271 15.337 -0.586 1.00 93.25 101 ASN A O 1
ATOM 789 N N . ARG A 1 102 ? 6.169 17.207 0.650 1.00 96.00 102 ARG A N 1
ATOM 790 C CA . ARG A 1 102 ? 7.253 16.831 1.564 1.00 96.00 102 ARG A CA 1
ATOM 791 C C . ARG A 1 102 ? 6.871 15.647 2.452 1.00 96.00 102 ARG A C 1
ATOM 793 O O . ARG A 1 102 ? 7.679 14.731 2.602 1.00 96.00 102 ARG A O 1
ATOM 800 N N . GLU A 1 103 ? 5.660 15.642 3.003 1.00 93.62 103 GLU A N 1
ATOM 801 C CA . GLU A 1 103 ? 5.148 14.517 3.798 1.00 93.62 103 GLU A CA 1
ATOM 802 C C . GLU A 1 103 ? 5.024 13.243 2.949 1.00 93.62 103 GLU A C 1
ATOM 804 O O . GLU A 1 103 ? 5.526 12.182 3.325 1.00 93.62 103 GLU A O 1
ATOM 809 N N . LEU A 1 104 ? 4.439 13.350 1.750 1.00 92.94 104 LEU A N 1
ATOM 810 C CA . LEU A 1 104 ? 4.327 12.221 0.825 1.00 92.94 104 LEU A CA 1
ATOM 811 C C . LEU A 1 104 ? 5.701 11.693 0.401 1.00 92.94 104 LEU A C 1
ATOM 813 O O . LEU A 1 104 ? 5.910 10.483 0.406 1.00 92.94 104 LEU A O 1
ATOM 817 N N . ALA A 1 105 ? 6.654 12.572 0.082 1.00 93.38 105 ALA A N 1
ATOM 818 C CA . ALA A 1 105 ? 8.010 12.167 -0.276 1.00 93.38 105 ALA A CA 1
ATOM 819 C C . ALA A 1 105 ? 8.710 11.425 0.872 1.00 93.38 105 ALA A C 1
ATOM 821 O O . ALA A 1 105 ? 9.343 10.400 0.632 1.00 93.38 105 ALA A O 1
ATOM 822 N N . SER A 1 106 ? 8.553 11.897 2.114 1.00 95.19 106 SER A N 1
ATOM 823 C CA . SER A 1 106 ? 9.091 11.237 3.311 1.00 95.19 106 SER A CA 1
ATOM 824 C C . SER A 1 106 ? 8.550 9.811 3.469 1.00 95.19 106 SER A C 1
ATOM 826 O O . SER A 1 106 ? 9.309 8.865 3.684 1.00 95.19 106 SER A O 1
ATOM 828 N N . ILE A 1 107 ? 7.240 9.629 3.274 1.00 93.56 107 ILE A N 1
ATOM 829 C CA . ILE A 1 107 ? 6.602 8.308 3.318 1.00 93.56 107 ILE A CA 1
ATOM 830 C C . ILE A 1 107 ? 7.124 7.420 2.183 1.00 93.56 107 ILE A C 1
ATOM 832 O O . ILE A 1 107 ? 7.539 6.288 2.427 1.00 93.56 107 ILE A O 1
ATOM 836 N N . LEU A 1 108 ? 7.128 7.928 0.949 1.00 93.81 108 LEU A N 1
ATOM 837 C CA . LEU A 1 108 ? 7.492 7.161 -0.244 1.00 93.81 108 LEU A CA 1
ATOM 838 C C . LEU A 1 108 ? 8.984 6.821 -0.332 1.00 93.81 108 LEU A C 1
ATOM 840 O O . LEU A 1 108 ? 9.356 5.885 -1.037 1.00 93.81 108 LEU A O 1
ATOM 844 N N . MET A 1 109 ? 9.835 7.530 0.413 1.00 94.38 109 MET A N 1
ATOM 845 C CA . MET A 1 109 ? 11.250 7.191 0.562 1.00 94.38 109 MET A CA 1
ATOM 846 C C . MET A 1 109 ? 11.452 5.842 1.265 1.00 94.38 109 MET A C 1
ATOM 848 O O . MET A 1 109 ? 12.434 5.147 1.006 1.00 94.38 109 MET A O 1
ATOM 852 N N . HIS A 1 110 ? 10.529 5.468 2.153 1.00 93.31 110 HIS A N 1
ATOM 853 C CA . HIS A 1 110 ? 10.645 4.270 2.983 1.00 93.31 110 HIS A CA 1
ATOM 854 C C . HIS A 1 110 ? 9.573 3.218 2.696 1.00 93.31 110 HIS A C 1
ATOM 856 O O . HIS A 1 110 ? 9.795 2.036 2.960 1.00 93.31 110 HIS A O 1
ATOM 862 N N . LEU A 1 111 ? 8.417 3.623 2.167 1.00 92.06 111 LEU A N 1
ATOM 863 C CA . LEU A 1 111 ? 7.276 2.753 1.915 1.00 92.06 111 LEU A CA 1
ATOM 864 C C . LEU A 1 111 ? 6.882 2.770 0.432 1.00 92.06 111 LEU A C 1
ATOM 866 O O . LEU A 1 111 ? 6.746 3.840 -0.159 1.00 92.06 111 LEU A O 1
ATOM 870 N N . PRO A 1 112 ? 6.620 1.601 -0.179 1.00 88.56 112 PRO A N 1
ATOM 871 C CA . PRO A 1 112 ? 6.159 1.545 -1.559 1.00 88.56 112 PRO A CA 1
ATOM 872 C C . PRO A 1 112 ? 4.777 2.196 -1.708 1.00 88.56 112 PRO A C 1
ATOM 874 O O . PR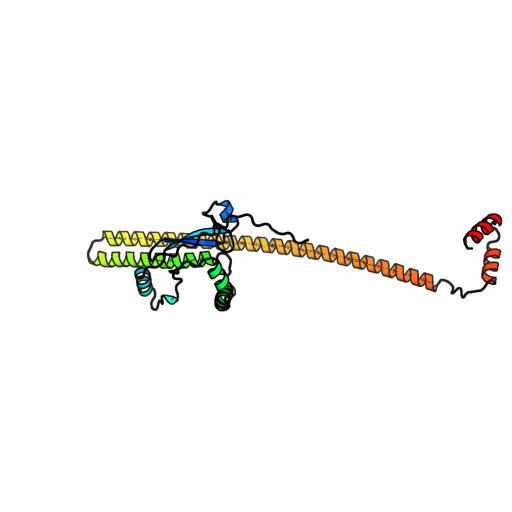O A 1 112 ? 3.903 2.041 -0.849 1.00 88.56 112 PRO A O 1
ATOM 877 N N . HIS A 1 113 ? 4.555 2.876 -2.834 1.00 87.31 113 HIS A N 1
ATOM 878 C CA . HIS A 1 113 ? 3.279 3.528 -3.139 1.00 87.31 113 HIS A CA 1
ATOM 879 C C . HIS A 1 113 ? 2.166 2.520 -3.472 1.00 87.31 113 HIS A C 1
ATOM 881 O O . HIS A 1 113 ? 0.990 2.800 -3.229 1.00 87.31 113 HIS A O 1
ATOM 887 N N . GLN A 1 114 ? 2.502 1.332 -3.997 1.00 86.69 114 GLN A N 1
ATOM 888 C CA . GLN A 1 114 ? 1.501 0.352 -4.427 1.00 86.69 114 GLN A CA 1
ATOM 889 C C . GLN A 1 114 ? 0.652 -0.104 -3.239 1.00 86.69 114 GLN A C 1
ATOM 891 O O . GLN A 1 114 ? 1.189 -0.645 -2.270 1.00 86.69 114 GLN A O 1
ATOM 896 N N . ARG A 1 115 ? -0.670 0.094 -3.313 1.00 85.56 115 ARG A N 1
ATOM 897 C CA . ARG A 1 115 ? -1.644 -0.224 -2.247 1.00 85.56 115 ARG A CA 1
ATOM 898 C C . ARG A 1 115 ? -1.363 0.473 -0.906 1.00 85.56 115 ARG A C 1
ATOM 900 O O . ARG A 1 115 ? -1.787 -0.010 0.143 1.00 85.56 115 ARG A O 1
ATOM 907 N N . LEU A 1 116 ? -0.656 1.608 -0.913 1.00 90.12 116 LEU A N 1
ATOM 908 C CA . LEU A 1 116 ? -0.372 2.368 0.308 1.00 90.12 116 LEU A CA 1
ATOM 909 C C . LEU A 1 116 ? -1.664 2.832 0.994 1.00 90.12 116 LEU A C 1
ATOM 911 O O . LEU A 1 116 ? -1.822 2.602 2.189 1.00 90.12 116 LEU A O 1
ATOM 915 N N . ALA A 1 117 ? -2.603 3.402 0.231 1.00 88.75 117 ALA A N 1
ATOM 916 C CA . ALA A 1 117 ? -3.900 3.849 0.746 1.00 88.75 117 ALA A CA 1
ATOM 917 C C . ALA A 1 117 ? -4.660 2.711 1.445 1.00 88.75 117 ALA A C 1
ATOM 919 O O . ALA A 1 117 ? -5.124 2.861 2.569 1.00 88.75 117 ALA A O 1
ATOM 920 N N . GLU A 1 118 ? -4.707 1.533 0.824 1.00 88.19 118 GLU A N 1
ATOM 921 C CA . GLU A 1 118 ? -5.360 0.368 1.415 1.00 88.19 118 GLU A CA 1
ATOM 922 C C . GLU A 1 118 ? -4.702 -0.078 2.719 1.00 88.19 118 GLU A C 1
ATOM 924 O O . GLU A 1 118 ? -5.396 -0.351 3.697 1.00 88.19 118 GLU A O 1
ATOM 929 N N . ARG A 1 119 ? -3.363 -0.149 2.749 1.00 89.88 119 ARG A N 1
ATOM 930 C CA . ARG A 1 119 ? -2.623 -0.507 3.966 1.00 89.88 119 ARG A CA 1
ATOM 931 C C . ARG A 1 119 ? -2.938 0.468 5.091 1.00 89.88 119 ARG A C 1
ATOM 933 O O . ARG A 1 119 ? -3.218 0.026 6.198 1.00 89.88 119 ARG A O 1
ATOM 940 N N . VAL A 1 120 ? -2.952 1.759 4.778 1.00 90.56 120 VAL A N 1
ATOM 941 C CA . VAL A 1 120 ? -3.279 2.832 5.714 1.00 90.56 120 VAL A CA 1
ATOM 942 C C . VAL A 1 120 ? -4.704 2.684 6.264 1.00 90.56 120 VAL A C 1
ATOM 944 O O . VAL A 1 120 ? -4.900 2.674 7.480 1.00 90.56 120 VAL A O 1
ATOM 947 N N . TYR A 1 121 ? -5.705 2.495 5.402 1.00 88.06 121 TYR A N 1
ATOM 948 C CA . TYR A 1 121 ? -7.084 2.302 5.856 1.00 88.06 121 TYR A CA 1
ATOM 949 C C . TYR A 1 121 ? -7.254 1.021 6.677 1.00 88.06 121 TYR A C 1
ATOM 951 O O . TYR A 1 121 ? -7.938 1.033 7.699 1.00 88.06 121 TYR A O 1
ATOM 959 N N . LYS A 1 122 ? -6.582 -0.071 6.295 1.00 87.38 122 LYS A N 1
ATOM 960 C CA . LYS A 1 122 ? -6.600 -1.324 7.060 1.00 87.38 122 LYS A CA 1
ATOM 961 C C . LYS A 1 122 ? -5.961 -1.171 8.436 1.00 87.38 122 LYS A C 1
ATOM 963 O O . LYS A 1 122 ? -6.532 -1.666 9.401 1.00 87.38 122 LYS A O 1
ATOM 968 N N . THR A 1 123 ? -4.831 -0.469 8.567 1.00 89.12 123 THR A N 1
ATOM 969 C CA . THR A 1 123 ? -4.213 -0.234 9.884 1.00 89.12 123 THR A CA 1
ATOM 970 C C . THR A 1 123 ? -5.125 0.570 10.803 1.00 89.12 123 THR A C 1
ATOM 972 O O . THR A 1 123 ? -5.300 0.200 11.961 1.00 89.12 123 THR A O 1
ATOM 975 N N . THR A 1 124 ? -5.776 1.604 10.267 1.00 88.50 124 THR A N 1
ATOM 976 C CA . THR A 1 124 ? -6.807 2.381 10.967 1.00 88.50 124 THR A CA 1
ATOM 977 C C . THR A 1 124 ? -7.974 1.477 11.392 1.00 88.50 124 THR A C 1
ATOM 979 O O . THR A 1 124 ? -8.366 1.474 12.556 1.00 88.50 124 THR A O 1
ATOM 982 N N . GLY A 1 125 ? -8.473 0.623 10.493 1.00 87.06 125 GLY A N 1
ATOM 983 C CA . GLY A 1 125 ? -9.538 -0.336 10.798 1.00 87.06 125 GLY A CA 1
ATOM 984 C C . GLY A 1 125 ? -9.164 -1.351 11.888 1.00 87.06 125 GLY A C 1
ATOM 985 O O . GLY A 1 125 ? -9.977 -1.641 12.765 1.00 87.06 125 GLY A O 1
ATOM 986 N N . TYR A 1 126 ? -7.925 -1.853 11.893 1.00 88.06 126 TYR A N 1
ATOM 987 C CA . TYR A 1 126 ? -7.450 -2.776 12.929 1.00 88.06 126 TYR A CA 1
ATOM 988 C C . TYR A 1 126 ? -7.375 -2.120 14.308 1.00 88.06 126 TYR A C 1
ATOM 990 O O . TYR A 1 126 ? -7.770 -2.739 15.295 1.00 88.06 126 TYR A O 1
ATOM 998 N N . LEU A 1 127 ? -6.916 -0.868 14.388 1.00 88.62 127 LEU A N 1
ATOM 999 C CA . LEU A 1 127 ? -6.893 -0.121 15.648 1.00 88.62 127 LEU A CA 1
ATOM 1000 C C . LEU A 1 127 ? -8.305 0.044 16.216 1.00 88.62 127 LEU A C 1
ATOM 1002 O O . LEU A 1 127 ? -8.522 -0.186 17.404 1.00 88.62 127 LEU A O 1
ATOM 1006 N N . LYS A 1 128 ? -9.290 0.335 15.363 1.00 87.94 128 LYS A N 1
ATOM 1007 C CA . LYS A 1 128 ? -10.689 0.416 15.787 1.00 87.94 128 LYS A CA 1
ATOM 1008 C C . LYS A 1 128 ? -11.232 -0.923 16.291 1.00 87.94 128 LYS A C 1
ATOM 1010 O O . LYS A 1 128 ? -11.851 -0.988 17.353 1.00 87.94 128 LYS A O 1
ATOM 1015 N N . GLN A 1 129 ? -10.952 -2.014 15.582 1.00 87.94 129 GLN A N 1
ATOM 1016 C CA . GLN A 1 129 ? -11.335 -3.354 16.036 1.00 87.94 129 GLN A CA 1
ATOM 1017 C C . GLN A 1 129 ? -10.696 -3.710 17.383 1.00 87.94 129 GLN A C 1
ATOM 1019 O O . GLN A 1 129 ? -11.353 -4.317 18.230 1.00 87.94 129 GLN A O 1
ATOM 1024 N N . MET A 1 130 ? -9.440 -3.313 17.598 1.00 88.62 130 MET A N 1
ATOM 1025 C CA . MET A 1 130 ? -8.731 -3.523 18.856 1.00 88.62 130 MET A CA 1
ATOM 1026 C C . MET A 1 130 ? -9.365 -2.731 20.003 1.00 88.62 130 MET A C 1
ATOM 1028 O O . MET A 1 130 ? -9.607 -3.313 21.059 1.00 88.62 130 MET A O 1
ATOM 1032 N N . ALA A 1 131 ? -9.700 -1.455 19.786 1.00 89.31 131 ALA A N 1
ATOM 1033 C CA . ALA A 1 131 ? -10.412 -0.630 20.763 1.00 89.31 131 ALA A CA 1
ATOM 1034 C C . ALA A 1 131 ? -11.752 -1.274 21.164 1.00 89.31 131 ALA A C 1
ATOM 1036 O O . ALA A 1 131 ? -12.020 -1.503 22.345 1.00 89.31 131 ALA A O 1
ATOM 1037 N N . GLY A 1 132 ? -12.554 -1.688 20.176 1.00 89.19 132 GLY A N 1
ATOM 1038 C CA . GLY A 1 132 ? -13.836 -2.355 20.415 1.00 89.19 132 GLY A CA 1
ATOM 1039 C C . GLY A 1 132 ? -13.708 -3.737 21.069 1.00 89.19 132 GLY A C 1
ATOM 1040 O O . GLY A 1 132 ? -14.568 -4.144 21.852 1.00 89.19 132 GLY A O 1
ATOM 1041 N N . ALA A 1 133 ? -12.645 -4.490 20.776 1.00 87.31 133 ALA A N 1
ATOM 1042 C CA . ALA A 1 133 ? -12.359 -5.760 21.443 1.00 87.31 133 ALA A CA 1
ATOM 1043 C C . ALA A 1 133 ? -11.943 -5.548 22.905 1.00 87.31 133 ALA A C 1
ATOM 1045 O O . ALA A 1 133 ? -12.480 -6.216 23.788 1.00 87.31 133 ALA A O 1
ATOM 1046 N N . HIS A 1 134 ? -11.052 -4.589 23.169 1.00 89.31 134 HIS A N 1
ATOM 1047 C CA . HIS A 1 134 ? -10.633 -4.243 24.525 1.00 89.31 134 HIS A CA 1
ATOM 1048 C C . HIS A 1 134 ? -11.819 -3.783 25.371 1.00 89.31 134 HIS A C 1
ATOM 1050 O O . HIS A 1 134 ? -12.029 -4.302 26.466 1.00 89.31 134 HIS A O 1
ATOM 1056 N N . ARG A 1 135 ? -12.660 -2.898 24.825 1.00 89.00 135 ARG A N 1
ATOM 1057 C CA . ARG A 1 135 ? -13.887 -2.448 25.482 1.00 89.00 135 ARG A CA 1
ATOM 1058 C C . ARG A 1 135 ? -14.801 -3.613 25.855 1.00 89.00 135 ARG A C 1
ATOM 1060 O O . ARG A 1 135 ? -15.257 -3.691 26.991 1.00 89.00 135 ARG A O 1
ATOM 1067 N N . ARG A 1 136 ? -15.063 -4.536 24.922 1.00 88.94 136 ARG A N 1
ATOM 1068 C CA . ARG A 1 136 ? -15.907 -5.715 25.186 1.00 88.94 136 ARG A CA 1
ATOM 1069 C C . ARG A 1 136 ? -15.327 -6.597 26.285 1.00 88.94 136 ARG A C 1
ATOM 1071 O O . ARG A 1 136 ? -16.060 -6.962 27.196 1.00 88.94 136 ARG A O 1
ATOM 1078 N N . LEU A 1 137 ? -14.027 -6.886 26.232 1.00 86.56 137 LEU A N 1
ATOM 1079 C CA . LEU A 1 137 ? -13.346 -7.669 27.264 1.00 86.56 137 LEU A CA 1
ATOM 1080 C C . LEU A 1 137 ? -13.408 -6.977 28.625 1.00 86.56 137 LEU A C 1
ATOM 1082 O O . LEU A 1 137 ? -13.695 -7.619 29.628 1.00 86.56 137 LEU A O 1
ATOM 1086 N N . ARG A 1 138 ? -13.193 -5.662 28.662 1.00 86.69 138 ARG A N 1
ATOM 1087 C CA . ARG A 1 138 ? -13.283 -4.866 29.883 1.00 86.69 138 ARG A CA 1
ATOM 1088 C C . ARG A 1 138 ? -14.682 -4.916 30.485 1.00 86.69 138 ARG A C 1
ATOM 1090 O O . ARG A 1 138 ? -14.815 -5.247 31.656 1.00 86.69 138 ARG A O 1
ATOM 1097 N N . LEU A 1 139 ? -15.716 -4.659 29.685 1.00 85.12 139 LEU A N 1
ATOM 1098 C CA . LEU A 1 139 ? -17.108 -4.739 30.132 1.00 85.12 139 LEU A CA 1
ATOM 1099 C C . LEU A 1 139 ? -17.472 -6.159 30.587 1.00 85.12 139 LEU A C 1
ATOM 1101 O O . LEU A 1 139 ? -18.171 -6.320 31.584 1.00 85.12 139 LEU A O 1
ATOM 1105 N N . GLN A 1 140 ? -16.962 -7.193 29.911 1.00 80.88 140 GLN A N 1
ATOM 1106 C CA . GLN A 1 140 ? -17.122 -8.581 30.342 1.00 80.88 140 GLN A CA 1
ATOM 1107 C C . GLN A 1 140 ? -16.445 -8.830 31.698 1.00 80.88 140 GLN A C 1
ATOM 1109 O O . GLN A 1 140 ? -17.094 -9.379 32.579 1.00 80.88 140 GLN A O 1
ATOM 1114 N N . VAL A 1 141 ? -15.202 -8.393 31.913 1.00 79.31 141 VAL A N 1
ATOM 1115 C CA . VAL A 1 141 ? -14.485 -8.538 33.197 1.00 79.31 141 VAL A CA 1
ATOM 1116 C C . VAL A 1 141 ? -15.173 -7.754 34.321 1.00 79.31 141 VAL A C 1
ATOM 1118 O O . VAL A 1 141 ? -15.382 -8.290 35.408 1.00 79.31 141 VAL A O 1
ATOM 1121 N N . GLU A 1 142 ? -15.591 -6.516 34.055 1.00 76.69 142 GLU A N 1
ATOM 1122 C CA . GLU A 1 142 ? -16.350 -5.680 34.994 1.00 76.69 142 GLU A CA 1
ATOM 1123 C C . GLU A 1 142 ? -17.708 -6.327 35.340 1.00 76.69 142 GLU A C 1
ATOM 1125 O O . GLU A 1 142 ? -18.117 -6.330 36.501 1.00 76.69 142 GLU A O 1
ATOM 1130 N N . SER A 1 143 ? -18.375 -6.961 34.366 1.00 67.31 143 SER A N 1
ATOM 1131 C CA . SER A 1 143 ? -19.615 -7.723 34.587 1.00 67.31 143 SER A CA 1
ATOM 1132 C C . SER A 1 143 ? -19.394 -9.062 35.306 1.00 67.31 143 SER A C 1
ATOM 1134 O O . SER A 1 143 ? -20.232 -9.473 36.106 1.00 67.31 143 SER A O 1
ATOM 1136 N N . GLN A 1 144 ? -18.248 -9.721 35.099 1.00 56.66 144 GLN A N 1
ATOM 1137 C CA . GLN A 1 144 ? -17.859 -10.969 35.770 1.00 56.66 144 GLN A CA 1
ATOM 1138 C C . GLN A 1 144 ? -17.504 -10.751 37.242 1.00 56.66 144 GLN A C 1
ATOM 1140 O O . GLN A 1 144 ? -17.679 -11.664 38.047 1.00 56.66 144 GLN A O 1
ATOM 1145 N N . GLY A 1 145 ? -17.105 -9.532 37.623 1.00 53.06 145 GLY A N 1
ATOM 1146 C CA . GLY A 1 145 ? -17.061 -9.113 39.026 1.00 53.06 145 GLY A CA 1
ATOM 1147 C C . GLY A 1 145 ? -18.419 -9.242 39.736 1.00 53.06 145 GLY A C 1
ATOM 1148 O O . GLY A 1 145 ? -18.449 -9.333 40.959 1.00 53.06 145 GLY A O 1
ATOM 1149 N N . ASN A 1 146 ? -19.520 -9.327 38.971 1.00 57.56 146 ASN A N 1
ATOM 1150 C CA . ASN A 1 146 ? -20.892 -9.463 39.456 1.00 57.56 146 ASN A CA 1
ATOM 1151 C C . ASN A 1 146 ? -21.683 -10.680 38.896 1.00 57.56 146 ASN A C 1
ATOM 1153 O O . ASN A 1 146 ? -22.846 -10.828 39.275 1.00 57.56 146 ASN A O 1
ATOM 1157 N N . THR A 1 147 ? -21.161 -11.576 38.028 1.00 45.44 147 THR A N 1
ATOM 1158 C CA . THR A 1 147 ? -21.890 -12.820 37.635 1.00 45.44 147 THR A CA 1
ATOM 1159 C C . THR A 1 147 ? -21.054 -13.975 37.018 1.00 45.44 147 THR A C 1
ATOM 1161 O O . THR A 1 147 ? -20.023 -13.772 36.393 1.00 45.44 147 THR A O 1
ATOM 1164 N N . SER A 1 148 ? -21.588 -15.197 37.210 1.00 64.38 148 SER A N 1
ATOM 1165 C CA . SER A 1 148 ? -21.110 -16.600 37.068 1.00 64.38 148 SER A CA 1
ATOM 1166 C C . SER A 1 148 ? -20.169 -17.079 35.928 1.00 64.38 148 SER A C 1
ATOM 1168 O O . SER A 1 148 ? -20.075 -16.490 34.855 1.00 64.38 148 SER A O 1
ATOM 1170 N N . LEU A 1 149 ? -19.604 -18.283 36.166 1.00 58.56 149 LEU A N 1
ATOM 1171 C CA . LEU A 1 149 ? -18.800 -19.221 35.335 1.00 58.56 149 LEU A CA 1
ATOM 1172 C C . LEU A 1 149 ? -19.100 -19.295 33.818 1.00 58.56 149 LEU A C 1
ATOM 1174 O O . LEU A 1 149 ? -18.263 -19.760 33.049 1.00 58.56 149 LEU A O 1
ATOM 1178 N N . VAL A 1 150 ? -20.281 -18.870 33.370 1.00 60.59 150 VAL A N 1
ATOM 1179 C CA . VAL A 1 150 ? -20.660 -18.863 31.947 1.00 60.59 150 VAL A CA 1
ATOM 1180 C C . VAL A 1 150 ? -19.987 -17.707 31.197 1.00 60.59 150 VAL A C 1
ATOM 1182 O O . VAL A 1 150 ? -19.555 -17.895 30.063 1.00 60.59 150 VAL A O 1
ATOM 1185 N N . GLY A 1 151 ? -19.820 -16.542 31.837 1.00 62.62 151 GLY A N 1
ATOM 1186 C CA . GLY A 1 151 ? -19.187 -15.371 31.215 1.00 62.62 151 GLY A CA 1
ATOM 1187 C C . GLY A 1 151 ? -17.688 -15.558 30.961 1.00 62.62 151 GLY A C 1
ATOM 1188 O O . GLY A 1 151 ? -17.152 -15.067 29.967 1.00 62.62 151 GLY A O 1
ATOM 1189 N N . THR A 1 152 ? -17.007 -16.303 31.836 1.00 66.12 152 THR A N 1
ATOM 1190 C CA . THR A 1 152 ? -15.584 -16.631 31.669 1.00 66.12 152 THR A CA 1
ATOM 1191 C C . THR A 1 152 ? -15.376 -17.620 30.521 1.00 66.12 152 THR A C 1
ATOM 1193 O O . THR A 1 152 ? -14.443 -17.457 29.736 1.00 66.12 152 THR A O 1
ATOM 1196 N N . ALA A 1 153 ? -16.281 -18.591 30.361 1.00 70.44 153 ALA A N 1
ATOM 1197 C CA . ALA A 1 153 ? -16.243 -19.557 29.265 1.00 70.44 153 ALA A CA 1
ATOM 1198 C C . ALA A 1 153 ? -16.506 -18.907 27.892 1.00 70.44 153 ALA A C 1
ATOM 1200 O O . ALA A 1 153 ? -15.851 -19.252 26.906 1.00 70.44 153 ALA A O 1
ATOM 1201 N N . THR A 1 154 ? -17.416 -17.929 27.807 1.00 73.62 154 THR A N 1
ATOM 1202 C CA . THR A 1 154 ? -17.662 -17.193 26.554 1.00 73.62 154 THR A CA 1
ATOM 1203 C C . THR A 1 154 ? -16.470 -16.326 26.155 1.00 73.62 154 THR A C 1
ATOM 1205 O O . THR A 1 154 ? -16.052 -16.374 25.000 1.00 73.62 154 THR A O 1
ATOM 1208 N N . ALA A 1 155 ? -15.858 -15.612 27.107 1.00 73.81 155 ALA A N 1
ATOM 1209 C CA . ALA A 1 155 ? -14.670 -14.795 26.847 1.00 73.81 155 ALA A CA 1
ATOM 1210 C C . ALA A 1 155 ? -13.463 -15.647 26.403 1.00 73.81 155 ALA A C 1
ATOM 1212 O O . ALA A 1 155 ? -12.703 -15.258 25.513 1.00 73.81 155 ALA A O 1
ATOM 1213 N N . GLN A 1 156 ? -13.301 -16.846 26.976 1.00 78.06 156 GLN A N 1
ATOM 1214 C CA . GLN A 1 156 ? -12.281 -17.801 26.534 1.00 78.06 156 GLN A CA 1
ATOM 1215 C C . GLN A 1 156 ? -12.528 -18.288 25.100 1.00 78.06 156 GLN A C 1
ATOM 1217 O O . GLN A 1 156 ? -11.596 -18.284 24.296 1.00 78.06 156 GLN A O 1
ATOM 1222 N N . ASN A 1 157 ? -13.770 -18.630 24.748 1.00 81.44 157 ASN A N 1
ATOM 1223 C CA . ASN A 1 157 ? -14.119 -19.037 23.383 1.00 81.44 157 ASN A CA 1
ATOM 1224 C C . ASN A 1 157 ? -13.866 -17.923 22.353 1.00 81.44 157 ASN A C 1
ATOM 1226 O O . ASN A 1 157 ? -13.362 -18.201 21.263 1.00 81.44 157 ASN A O 1
ATOM 1230 N N . GLU A 1 158 ? -14.161 -16.665 22.691 1.00 80.44 158 GLU A N 1
ATOM 1231 C CA . GLU A 1 158 ? -13.863 -15.515 21.827 1.00 80.44 158 GLU A CA 1
ATOM 1232 C C . GLU A 1 158 ? -12.350 -15.307 21.658 1.00 80.44 158 GLU A C 1
ATOM 1234 O O . GLU A 1 158 ? -11.869 -15.119 20.538 1.00 80.44 158 GLU A O 1
ATOM 1239 N N . SER A 1 159 ? -11.576 -15.424 22.744 1.00 75.31 159 SER A N 1
ATOM 1240 C CA . SER A 1 159 ? -10.109 -15.350 22.697 1.00 75.31 159 SER A CA 1
ATOM 1241 C C . SER A 1 159 ? -9.502 -16.457 21.827 1.00 75.31 159 SER A C 1
ATOM 1243 O O . SER A 1 159 ? -8.587 -16.209 21.037 1.00 75.31 159 SER A O 1
ATOM 1245 N N . GLU A 1 160 ? -10.025 -17.681 21.914 1.00 87.25 160 GLU A N 1
ATOM 1246 C CA . GLU A 1 160 ? -9.606 -18.775 21.040 1.00 87.25 160 GLU A CA 1
ATOM 1247 C C . GLU A 1 160 ? -9.989 -18.548 19.576 1.00 87.25 160 GLU A C 1
ATOM 1249 O O . GLU A 1 160 ? -9.187 -18.837 18.686 1.00 87.25 160 GLU A O 1
ATOM 1254 N N . GLY A 1 161 ? -11.181 -18.010 19.310 1.00 87.44 161 GLY A N 1
ATOM 1255 C CA . GLY A 1 161 ? -11.612 -17.638 17.963 1.00 87.44 161 GLY A CA 1
ATOM 1256 C C . GLY A 1 161 ? -10.667 -16.619 17.325 1.00 87.44 161 GLY A C 1
ATOM 1257 O O . GLY A 1 161 ? -10.205 -16.823 16.201 1.00 87.44 161 GLY A O 1
ATOM 1258 N N . LEU A 1 162 ? -10.291 -15.585 18.080 1.00 82.31 162 LEU A N 1
ATOM 1259 C CA . LEU A 1 162 ? -9.320 -14.578 17.646 1.00 82.31 162 LEU A CA 1
ATOM 1260 C C . LEU A 1 162 ? -7.933 -15.178 17.401 1.00 82.31 162 LEU A C 1
ATOM 1262 O O . LEU A 1 162 ? -7.306 -14.865 16.392 1.00 82.31 162 LEU A O 1
ATOM 1266 N N . LYS A 1 163 ? -7.462 -16.091 18.259 1.00 83.44 163 LYS A N 1
ATOM 1267 C CA . LYS A 1 163 ? -6.196 -16.809 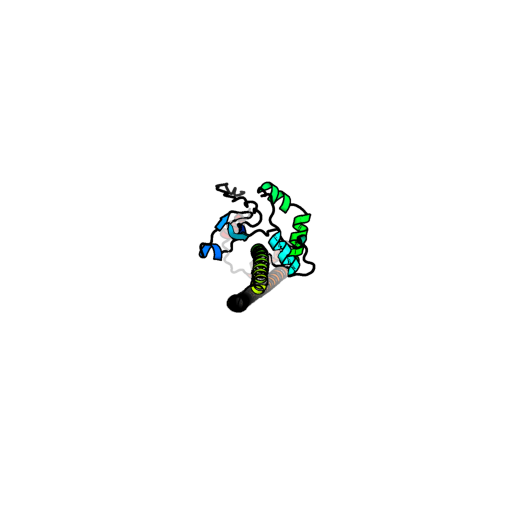18.027 1.00 83.44 163 LYS A CA 1
ATOM 1268 C C . LYS A 1 163 ? -6.226 -17.606 16.725 1.00 83.44 163 LYS A C 1
ATOM 1270 O O . LYS A 1 163 ? -5.257 -17.564 15.970 1.00 83.44 163 LYS A O 1
ATOM 1275 N N . ARG A 1 164 ? -7.328 -18.306 16.432 1.00 89.50 164 ARG A N 1
ATOM 1276 C CA . ARG A 1 164 ? -7.481 -19.061 15.176 1.00 89.50 164 ARG A CA 1
ATOM 1277 C C . ARG A 1 164 ? -7.476 -18.130 13.964 1.00 89.50 164 ARG A C 1
ATOM 1279 O O . ARG A 1 164 ? -6.760 -18.403 13.004 1.00 89.50 164 ARG A O 1
ATOM 1286 N N . GLN A 1 165 ? -8.208 -17.017 14.026 1.00 78.56 165 GLN A N 1
ATOM 1287 C CA . GLN A 1 165 ? -8.228 -16.015 12.955 1.00 78.56 165 GLN A CA 1
ATOM 1288 C C . GLN A 1 165 ? -6.858 -15.363 12.746 1.00 78.56 165 GLN A C 1
ATOM 1290 O O . GLN A 1 165 ? -6.425 -15.204 11.608 1.00 78.56 165 GLN A O 1
ATOM 1295 N N . TRP A 1 166 ? -6.139 -15.049 13.824 1.00 72.31 166 TRP A N 1
ATOM 1296 C CA . TRP A 1 166 ? -4.779 -14.521 13.756 1.00 72.31 166 TRP A CA 1
ATOM 1297 C C . TRP A 1 166 ? -3.817 -15.504 13.081 1.00 72.31 166 TRP A C 1
ATOM 1299 O O . TRP A 1 166 ? -3.099 -15.126 12.159 1.00 72.31 166 TRP A O 1
ATOM 1309 N N . VAL A 1 167 ? -3.838 -16.781 13.480 1.00 85.81 167 VAL A N 1
ATOM 1310 C CA . VAL A 1 167 ? -3.007 -17.826 12.861 1.00 85.81 167 VAL A CA 1
ATOM 1311 C C . VAL A 1 167 ? -3.338 -17.989 11.379 1.00 85.81 167 VAL A C 1
ATOM 1313 O O . VAL A 1 167 ? -2.418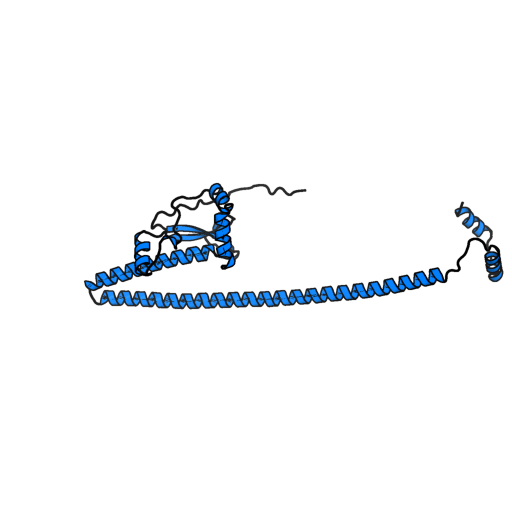 -18.047 10.563 1.00 85.81 167 VAL A O 1
ATOM 1316 N N . PHE A 1 168 ? -4.625 -18.014 11.026 1.00 84.31 168 PHE A N 1
ATOM 1317 C CA . PHE A 1 168 ? -5.067 -18.067 9.634 1.00 84.31 168 PHE A CA 1
ATOM 1318 C C . PHE A 1 168 ? -4.548 -16.864 8.838 1.00 84.31 168 PHE A C 1
ATOM 1320 O O . PHE A 1 168 ? -3.956 -17.038 7.777 1.00 84.31 168 PHE A O 1
ATOM 1327 N N . ASN A 1 169 ? -4.671 -15.653 9.382 1.00 76.81 169 ASN A N 1
ATOM 1328 C CA . ASN A 1 169 ? -4.189 -14.434 8.740 1.00 76.81 169 ASN A CA 1
ATOM 1329 C C . ASN A 1 169 ? -2.660 -14.451 8.559 1.00 76.81 169 ASN A C 1
ATOM 1331 O O . ASN A 1 169 ? -2.153 -14.127 7.488 1.00 76.81 169 ASN A O 1
ATOM 1335 N N . CYS A 1 170 ? -1.901 -14.896 9.565 1.00 73.69 170 CYS A N 1
ATOM 1336 C CA . CYS A 1 170 ? -0.454 -15.067 9.438 1.00 73.69 170 CYS A CA 1
ATOM 1337 C C . CYS A 1 170 ? -0.077 -16.087 8.354 1.00 73.69 170 CYS A C 1
ATOM 1339 O O . CYS A 1 170 ? 0.910 -15.886 7.648 1.00 73.69 170 CYS A O 1
ATOM 1341 N N . GLN A 1 171 ? -0.822 -17.189 8.232 1.00 84.19 171 GLN A N 1
ATOM 1342 C CA . GLN A 1 171 ? -0.600 -18.188 7.184 1.00 84.19 171 GLN A CA 1
ATOM 1343 C C . GLN A 1 171 ? -0.939 -17.633 5.799 1.00 84.19 171 GLN A C 1
ATOM 1345 O O . GLN A 1 171 ? -0.145 -17.811 4.879 1.00 84.19 171 GLN A O 1
ATOM 1350 N N . TYR A 1 172 ? -2.052 -16.909 5.679 1.00 84.19 172 TYR A N 1
ATOM 1351 C CA . TYR A 1 172 ? -2.471 -16.233 4.456 1.00 84.19 172 TYR A CA 1
ATOM 1352 C C . TYR A 1 172 ? -1.406 -15.247 3.966 1.00 84.19 172 TYR A C 1
ATOM 1354 O O . TYR A 1 172 ? -0.892 -15.388 2.863 1.00 84.19 172 TYR A O 1
ATOM 1362 N N . TRP A 1 173 ? -0.974 -14.305 4.811 1.00 78.81 173 TRP A N 1
ATOM 1363 C CA . TRP A 1 173 ? 0.049 -13.333 4.410 1.00 78.81 173 TRP A CA 1
ATOM 1364 C C . TRP A 1 173 ? 1.402 -13.977 4.125 1.00 78.81 173 TRP A C 1
ATOM 1366 O O . TRP A 1 173 ? 2.130 -13.515 3.250 1.00 78.81 173 TRP A O 1
ATOM 1376 N N . ARG A 1 174 ? 1.751 -15.061 4.828 1.00 86.06 174 ARG A N 1
ATOM 1377 C CA . ARG A 1 174 ? 2.961 -15.828 4.517 1.00 86.06 174 ARG A CA 1
ATOM 1378 C C . ARG A 1 174 ? 2.883 -16.444 3.122 1.00 86.06 174 ARG A C 1
ATOM 1380 O O . ARG A 1 174 ? 3.880 -16.405 2.411 1.00 86.06 174 ARG A O 1
ATOM 1387 N N . HIS A 1 175 ? 1.733 -16.998 2.749 1.00 86.62 175 HIS A N 1
ATOM 1388 C CA . HIS A 1 175 ? 1.499 -17.529 1.410 1.00 86.62 175 HIS A CA 1
ATOM 1389 C C . HIS A 1 175 ? 1.609 -16.424 0.355 1.00 86.62 175 HIS A C 1
ATOM 1391 O O . HIS A 1 175 ? 2.391 -16.549 -0.580 1.00 86.62 175 HIS A O 1
ATOM 1397 N N . GLU A 1 176 ? 0.936 -15.298 0.580 1.00 82.19 176 GLU A N 1
ATOM 1398 C CA . GLU A 1 176 ? 0.916 -14.182 -0.365 1.00 82.19 176 GLU A CA 1
ATOM 1399 C C . GLU A 1 176 ? 2.309 -13.587 -0.613 1.00 82.19 176 GLU A C 1
ATOM 1401 O O . GLU A 1 176 ? 2.691 -13.290 -1.743 1.00 82.19 176 GLU A O 1
ATOM 1406 N N . VAL A 1 177 ? 3.122 -13.471 0.441 1.00 85.94 177 VAL A N 1
ATOM 1407 C CA . VAL A 1 177 ? 4.519 -13.025 0.325 1.00 85.94 177 VAL A CA 1
ATOM 1408 C C . VAL A 1 177 ? 5.372 -14.037 -0.441 1.00 85.94 177 VAL A C 1
ATOM 1410 O O . VAL A 1 177 ? 6.271 -13.638 -1.183 1.00 85.94 177 VAL A O 1
ATOM 1413 N N . LEU A 1 178 ? 5.132 -15.337 -0.257 1.00 90.81 178 LEU A N 1
ATOM 1414 C CA . LEU A 1 178 ? 5.858 -16.375 -0.990 1.00 90.81 178 LEU A CA 1
ATOM 1415 C C . LEU A 1 178 ? 5.508 -16.351 -2.478 1.00 90.81 178 LEU A C 1
ATOM 1417 O O . LEU A 1 178 ? 6.416 -16.441 -3.302 1.00 90.81 178 LEU A O 1
ATOM 1421 N N . ASP A 1 179 ? 4.239 -16.172 -2.824 1.00 88.25 179 ASP A N 1
ATOM 1422 C CA . ASP A 1 179 ? 3.805 -16.098 -4.218 1.00 88.25 179 ASP A CA 1
ATOM 1423 C C . ASP A 1 179 ? 4.289 -14.822 -4.905 1.00 88.25 179 ASP A C 1
ATOM 1425 O O . ASP A 1 179 ? 4.842 -14.894 -6.003 1.00 88.25 179 ASP A O 1
ATOM 1429 N N . ALA A 1 180 ? 4.231 -13.674 -4.224 1.00 85.06 180 ALA A N 1
ATOM 1430 C CA . ALA A 1 180 ? 4.822 -12.437 -4.732 1.00 85.06 180 ALA A CA 1
ATOM 1431 C C . ALA A 1 180 ? 6.335 -12.578 -4.984 1.00 85.06 180 ALA A C 1
ATOM 1433 O O . ALA A 1 180 ? 6.855 -12.075 -5.980 1.00 85.06 180 ALA A O 1
ATOM 1434 N N . ARG A 1 181 ? 7.056 -13.298 -4.111 1.00 90.50 181 ARG A N 1
ATOM 1435 C CA . ARG A 1 181 ? 8.487 -13.587 -4.308 1.00 90.50 181 ARG A CA 1
ATOM 1436 C C . ARG A 1 181 ? 8.747 -14.503 -5.499 1.00 90.50 181 ARG A C 1
ATOM 1438 O O . ARG A 1 181 ? 9.723 -14.279 -6.206 1.00 90.50 181 ARG A O 1
ATOM 1445 N N . ARG A 1 182 ? 7.906 -15.517 -5.720 1.00 93.06 182 ARG A N 1
ATOM 1446 C CA . ARG A 1 182 ? 8.015 -16.404 -6.890 1.00 93.06 182 ARG A CA 1
ATOM 1447 C C . ARG A 1 182 ? 7.799 -15.626 -8.183 1.00 93.06 182 ARG A C 1
ATOM 1449 O O . ARG A 1 182 ? 8.660 -15.666 -9.049 1.00 93.06 182 ARG A O 1
ATOM 1456 N N . ALA A 1 183 ? 6.729 -14.836 -8.254 1.00 90.19 183 ALA A N 1
ATOM 1457 C CA . ALA A 1 183 ? 6.445 -13.997 -9.415 1.00 90.19 183 ALA A CA 1
ATOM 1458 C C . ALA A 1 183 ? 7.588 -13.009 -9.712 1.00 90.19 183 ALA A C 1
ATOM 1460 O O . ALA A 1 183 ? 7.959 -12.819 -10.867 1.00 90.19 183 ALA A O 1
ATOM 1461 N N . ALA A 1 184 ? 8.190 -12.415 -8.675 1.00 89.88 184 ALA A N 1
ATOM 1462 C CA . ALA A 1 184 ? 9.352 -11.543 -8.840 1.00 89.88 184 ALA A CA 1
ATOM 1463 C C . ALA A 1 184 ? 10.573 -12.290 -9.408 1.00 89.88 184 ALA A C 1
ATOM 1465 O O . ALA A 1 184 ? 11.230 -11.777 -10.312 1.00 89.88 184 ALA A O 1
ATOM 1466 N N . ALA A 1 185 ? 10.851 -13.503 -8.919 1.00 94.00 185 ALA A N 1
ATOM 1467 C CA . ALA A 1 185 ? 11.943 -14.330 -9.428 1.00 94.00 185 ALA A CA 1
ATOM 1468 C C . ALA A 1 185 ? 11.719 -14.745 -10.893 1.00 94.00 185 ALA A C 1
ATOM 1470 O O . ALA A 1 185 ? 12.658 -14.715 -11.687 1.00 94.00 185 ALA A O 1
ATOM 1471 N N . ASP A 1 186 ? 10.482 -15.070 -11.275 1.00 94.38 186 ASP A N 1
ATOM 1472 C CA . ASP A 1 186 ? 10.142 -15.427 -12.657 1.00 94.38 186 ASP A CA 1
ATOM 1473 C C . ASP A 1 186 ? 10.372 -14.248 -13.617 1.00 94.38 186 ASP A C 1
ATOM 1475 O O . ASP A 1 186 ? 10.961 -14.417 -14.688 1.00 94.38 186 ASP A O 1
ATOM 1479 N N . VAL A 1 187 ? 9.975 -13.035 -13.213 1.00 93.38 187 VAL A N 1
ATOM 1480 C CA . VAL A 1 187 ? 10.236 -11.808 -13.984 1.00 93.38 187 VAL A CA 1
ATOM 1481 C C . VAL A 1 187 ? 11.737 -11.544 -14.105 1.00 93.38 187 VAL A C 1
ATOM 1483 O O . VAL A 1 187 ? 12.211 -11.211 -15.188 1.00 93.38 187 VAL A O 1
ATOM 1486 N N . GLU A 1 188 ? 12.504 -11.722 -13.029 1.00 94.88 188 GLU A N 1
ATOM 1487 C CA . GLU A 1 188 ? 13.959 -11.537 -13.050 1.00 94.88 188 GLU A CA 1
ATOM 1488 C C . GLU A 1 188 ? 14.646 -12.511 -14.020 1.00 94.88 188 GLU A C 1
ATOM 1490 O O . GLU A 1 188 ? 15.492 -12.103 -14.821 1.00 94.88 188 GLU A O 1
ATOM 1495 N N . VAL A 1 189 ? 14.245 -13.787 -14.007 1.00 95.69 189 VAL A N 1
ATOM 1496 C CA . VAL A 1 189 ? 14.747 -14.795 -14.953 1.00 95.69 189 VAL A CA 1
ATOM 1497 C C . VAL A 1 189 ? 14.415 -14.402 -16.392 1.00 95.69 189 VAL A C 1
ATOM 1499 O O . VAL A 1 189 ? 15.289 -14.487 -17.260 1.00 95.69 189 VAL A O 1
ATOM 1502 N N . HIS A 1 190 ? 13.187 -13.945 -16.644 1.00 94.88 190 HIS A N 1
ATOM 1503 C CA . HIS A 1 190 ? 12.750 -13.532 -17.974 1.00 94.88 190 HIS A CA 1
ATOM 1504 C C . HIS A 1 190 ? 13.544 -12.324 -18.494 1.00 94.88 190 HIS A C 1
ATOM 1506 O O . HIS A 1 190 ? 14.137 -12.404 -19.568 1.00 94.88 190 HIS A O 1
ATOM 1512 N N . LEU A 1 191 ? 13.661 -11.257 -17.697 1.00 94.56 191 LEU A N 1
ATOM 1513 C CA . LEU A 1 191 ? 14.420 -10.054 -18.060 1.00 94.56 191 LEU A CA 1
ATOM 1514 C C . LEU A 1 191 ? 15.906 -10.351 -18.293 1.00 94.56 191 LEU A C 1
ATOM 1516 O O . LEU A 1 191 ? 16.521 -9.808 -19.210 1.00 94.56 191 LEU A O 1
ATOM 1520 N N . ASN A 1 192 ? 16.501 -11.233 -17.489 1.00 96.56 192 ASN A N 1
ATOM 1521 C CA . ASN A 1 192 ? 17.889 -11.642 -17.680 1.00 96.56 192 ASN A CA 1
ATOM 1522 C C . ASN A 1 192 ? 18.079 -12.426 -18.990 1.00 96.56 192 ASN A C 1
ATOM 1524 O O . ASN A 1 192 ? 19.094 -12.260 -19.668 1.00 96.56 192 ASN A O 1
ATOM 1528 N N . ALA A 1 193 ? 17.116 -13.274 -19.363 1.00 95.81 193 ALA A N 1
ATOM 1529 C CA . ALA A 1 193 ? 17.150 -13.992 -20.634 1.00 95.81 193 ALA A CA 1
ATOM 1530 C C . ALA A 1 193 ? 17.030 -13.031 -21.829 1.00 95.81 193 ALA A C 1
ATOM 1532 O O . ALA A 1 193 ? 17.828 -13.123 -22.762 1.00 95.81 193 ALA A O 1
ATOM 1533 N N . GLU A 1 194 ? 16.100 -12.074 -21.773 1.00 96.19 194 GLU A N 1
ATOM 1534 C CA . GLU A 1 194 ? 15.946 -11.042 -22.805 1.00 96.19 194 GLU A CA 1
ATOM 1535 C C . GLU A 1 194 ? 17.199 -10.171 -22.935 1.00 96.19 194 GLU A C 1
ATOM 1537 O O . GLU A 1 194 ? 17.696 -9.963 -24.040 1.00 96.19 194 GLU A O 1
ATOM 1542 N N . SER A 1 195 ? 17.767 -9.730 -21.810 1.00 95.00 195 SER A N 1
ATOM 1543 C CA . SER A 1 195 ? 19.000 -8.937 -21.780 1.00 95.00 195 SER A CA 1
ATOM 1544 C C . SER A 1 195 ? 20.170 -9.674 -22.440 1.00 95.00 195 SER A C 1
ATOM 1546 O O . SER A 1 195 ? 20.873 -9.109 -23.278 1.00 95.00 195 SER A O 1
ATOM 1548 N N . LYS A 1 196 ? 20.341 -10.971 -22.147 1.00 96.69 196 LYS A N 1
ATOM 1549 C CA . LYS A 1 196 ? 21.361 -11.809 -22.799 1.00 96.69 196 LYS A CA 1
ATOM 1550 C C . LYS A 1 196 ? 21.115 -11.971 -24.296 1.00 96.69 196 LYS A C 1
ATOM 1552 O O . LYS A 1 196 ? 22.063 -11.890 -25.072 1.00 96.69 196 LYS A O 1
ATOM 1557 N N . SER A 1 197 ? 19.864 -12.186 -24.700 1.00 96.25 197 SER A N 1
ATOM 1558 C CA . SER A 1 197 ? 19.497 -12.286 -26.116 1.00 96.25 197 SER A CA 1
ATOM 1559 C C . SER A 1 197 ? 19.826 -10.995 -26.863 1.00 96.25 197 SER A C 1
ATOM 1561 O O . SER A 1 197 ? 20.393 -11.034 -27.953 1.00 96.25 197 SER A O 1
ATOM 1563 N N . LEU A 1 198 ? 19.493 -9.849 -26.270 1.00 97.25 198 LEU A N 1
ATOM 1564 C CA . LEU A 1 198 ? 19.743 -8.541 -26.858 1.00 97.25 198 LEU A CA 1
ATOM 1565 C C . LEU A 1 198 ? 21.245 -8.241 -26.949 1.00 97.25 198 LEU A C 1
ATOM 1567 O O . LEU A 1 198 ? 21.709 -7.742 -27.971 1.00 97.25 198 LEU A O 1
ATOM 1571 N N . ALA A 1 199 ? 22.012 -8.597 -25.915 1.00 96.50 199 ALA A N 1
ATOM 1572 C CA . ALA A 1 199 ? 23.466 -8.469 -25.919 1.00 96.50 199 ALA A CA 1
ATOM 1573 C C . ALA A 1 199 ? 24.115 -9.308 -27.032 1.00 96.50 199 ALA A C 1
ATOM 1575 O O . ALA A 1 199 ? 24.966 -8.791 -27.749 1.00 96.50 199 ALA A O 1
ATOM 1576 N N . SER A 1 200 ? 23.680 -10.561 -27.221 1.00 96.62 200 SER A N 1
ATOM 1577 C CA . SER A 1 200 ? 24.162 -11.409 -28.323 1.00 96.62 200 SER A CA 1
ATOM 1578 C C . SER A 1 200 ? 23.844 -10.790 -29.680 1.00 96.62 200 SER A C 1
ATOM 1580 O O . SER A 1 200 ? 24.726 -10.673 -30.520 1.00 96.62 200 SER A O 1
ATOM 1582 N N . HIS A 1 201 ? 22.608 -10.323 -29.873 1.00 97.31 201 HIS A N 1
ATOM 1583 C CA . HIS A 1 201 ? 22.195 -9.699 -31.126 1.00 97.31 201 HIS A CA 1
ATOM 1584 C C . HIS A 1 201 ? 23.023 -8.447 -31.459 1.00 97.31 201 HIS A C 1
ATOM 1586 O O . HIS A 1 201 ? 23.437 -8.264 -32.603 1.00 97.31 201 HIS A O 1
ATOM 1592 N N . TYR A 1 202 ? 23.286 -7.576 -30.478 1.00 96.94 202 TYR A N 1
ATOM 1593 C CA . TYR A 1 202 ? 24.142 -6.409 -30.708 1.00 96.94 202 TYR A CA 1
ATOM 1594 C C . TYR A 1 202 ? 25.600 -6.788 -30.959 1.00 96.94 202 TYR A C 1
ATOM 1596 O O . TYR A 1 202 ? 26.251 -6.121 -31.759 1.00 96.94 202 TYR A O 1
ATOM 1604 N N . GLN A 1 203 ? 26.103 -7.851 -30.331 1.00 97.69 203 GLN A N 1
ATOM 1605 C CA . GLN A 1 203 ? 27.445 -8.350 -30.615 1.00 97.69 203 GLN A CA 1
ATOM 1606 C C . GLN A 1 203 ? 27.559 -8.840 -32.064 1.00 97.69 203 GLN A C 1
ATOM 1608 O O . GLN A 1 203 ? 28.470 -8.419 -32.768 1.00 97.69 203 GLN A O 1
ATOM 1613 N N . ASP A 1 204 ? 26.588 -9.619 -32.544 1.00 97.38 204 ASP A N 1
ATOM 1614 C CA . ASP A 1 204 ? 26.562 -10.093 -33.934 1.00 97.38 204 ASP A CA 1
ATOM 1615 C C . ASP A 1 204 ? 26.524 -8.918 -34.932 1.00 97.38 204 ASP A C 1
ATOM 1617 O O . ASP A 1 204 ? 27.178 -8.941 -35.980 1.00 97.38 204 ASP A O 1
ATOM 1621 N N . GLN A 1 205 ? 25.780 -7.851 -34.606 1.00 97.75 205 GLN A N 1
ATOM 1622 C CA . GLN A 1 205 ? 25.754 -6.629 -35.415 1.00 97.75 205 GLN A CA 1
ATOM 1623 C C . GLN A 1 205 ? 27.100 -5.900 -35.428 1.00 97.75 205 GLN A C 1
ATOM 1625 O O . GLN A 1 205 ? 27.510 -5.420 -36.486 1.00 97.75 205 GLN A O 1
ATOM 1630 N N . ILE A 1 206 ? 27.780 -5.808 -34.282 1.00 97.31 206 ILE A N 1
ATOM 1631 C CA . ILE A 1 206 ? 29.116 -5.206 -34.190 1.00 97.31 206 ILE A CA 1
ATOM 1632 C C . ILE A 1 206 ? 30.090 -5.989 -35.070 1.00 97.31 206 ILE A C 1
ATOM 1634 O O . ILE A 1 206 ? 30.730 -5.388 -35.930 1.00 97.31 206 ILE A O 1
ATOM 1638 N N . ASP A 1 207 ? 30.130 -7.313 -34.934 1.00 97.50 207 ASP A N 1
ATOM 1639 C CA . ASP A 1 207 ? 31.041 -8.174 -35.693 1.00 97.50 207 ASP A CA 1
ATOM 1640 C C . ASP A 1 207 ? 30.788 -8.054 -37.210 1.00 97.50 207 ASP A C 1
ATOM 1642 O O . ASP A 1 207 ? 31.720 -7.971 -38.017 1.00 97.50 207 ASP A O 1
ATOM 1646 N N . THR A 1 208 ? 29.514 -7.967 -37.609 1.00 97.81 208 THR A N 1
ATOM 1647 C CA . THR A 1 208 ? 29.126 -7.754 -39.011 1.00 97.81 208 THR A CA 1
ATOM 1648 C C . THR A 1 208 ? 29.639 -6.408 -39.526 1.00 97.81 208 THR A C 1
ATOM 1650 O O . THR A 1 208 ? 30.305 -6.362 -40.562 1.00 97.81 208 THR A O 1
ATOM 1653 N N . LEU A 1 209 ? 29.398 -5.318 -38.792 1.00 97.75 209 LEU A N 1
ATOM 1654 C CA . LEU A 1 209 ? 29.853 -3.975 -39.168 1.00 97.75 209 LEU A CA 1
ATOM 1655 C C . LEU A 1 209 ? 31.383 -3.865 -39.206 1.00 97.75 209 LEU A C 1
ATOM 1657 O O . LEU A 1 209 ? 31.933 -3.189 -40.077 1.00 97.75 209 LEU A O 1
ATOM 1661 N N . GLU A 1 210 ? 32.088 -4.533 -38.294 1.00 97.56 210 GLU A N 1
ATOM 1662 C CA . GLU A 1 210 ? 33.551 -4.596 -38.304 1.00 97.56 210 GLU A CA 1
ATOM 1663 C C . GLU A 1 210 ? 34.075 -5.307 -39.556 1.00 97.56 210 GLU A C 1
ATOM 1665 O O . GLU A 1 210 ? 35.012 -4.819 -40.194 1.00 97.56 210 GLU A O 1
ATOM 1670 N N . SER A 1 211 ? 33.437 -6.408 -39.964 1.00 96.69 211 SER A N 1
ATOM 1671 C CA . SER A 1 211 ? 33.801 -7.114 -41.195 1.00 96.69 211 SER A CA 1
ATOM 1672 C C . SER A 1 211 ? 33.573 -6.258 -42.449 1.00 96.69 211 SER A C 1
ATOM 1674 O O . SER A 1 211 ? 34.447 -6.177 -43.315 1.00 96.69 211 SER A O 1
ATOM 1676 N N . GLU A 1 212 ? 32.448 -5.541 -42.525 1.00 97.56 212 GLU A N 1
ATOM 1677 C CA . GLU A 1 212 ? 32.148 -4.627 -43.632 1.00 97.56 212 GLU A CA 1
ATOM 1678 C C . GLU A 1 212 ? 33.151 -3.474 -43.693 1.00 97.56 212 GLU A C 1
ATOM 1680 O O . GLU A 1 212 ? 33.628 -3.114 -44.774 1.00 97.56 212 GLU A O 1
ATOM 1685 N N . LYS A 1 213 ? 33.516 -2.921 -42.532 1.00 97.38 213 LYS A N 1
ATOM 1686 C CA . LYS A 1 213 ? 34.539 -1.881 -42.428 1.00 97.38 213 LYS A CA 1
ATOM 1687 C C . LYS A 1 213 ? 35.876 -2.366 -42.989 1.00 97.38 213 LYS A C 1
ATOM 1689 O O . LYS A 1 213 ? 36.473 -1.644 -43.784 1.00 97.38 213 LYS A O 1
ATOM 1694 N N . LEU A 1 214 ? 36.326 -3.570 -42.628 1.00 97.31 214 LEU A N 1
ATOM 1695 C CA . LEU A 1 214 ? 37.580 -4.136 -43.143 1.00 97.31 214 LEU A CA 1
ATOM 1696 C C . LEU A 1 214 ? 37.554 -4.287 -44.670 1.00 97.31 214 LEU A C 1
ATOM 1698 O O . LEU A 1 214 ? 38.505 -3.896 -45.347 1.00 97.31 214 LEU A O 1
ATOM 1702 N N . VAL A 1 215 ? 36.443 -4.775 -45.228 1.00 97.06 215 VAL A N 1
ATOM 1703 C CA . VAL A 1 215 ? 36.267 -4.897 -46.686 1.00 97.06 215 VAL A CA 1
ATOM 1704 C C . VAL A 1 215 ? 36.308 -3.527 -47.370 1.00 97.06 215 VAL A C 1
ATOM 1706 O O . VAL A 1 215 ? 36.909 -3.371 -48.435 1.00 97.06 215 VAL A O 1
ATOM 1709 N N . LEU A 1 216 ? 35.669 -2.512 -46.784 1.00 96.56 216 LEU A N 1
ATOM 1710 C CA . LEU A 1 216 ? 35.696 -1.151 -47.320 1.00 96.56 216 LEU A CA 1
ATOM 1711 C C . LEU A 1 216 ? 37.097 -0.532 -47.251 1.00 96.56 216 LEU A C 1
ATOM 1713 O O . LEU A 1 216 ? 37.505 0.132 -48.204 1.00 96.56 216 LEU A O 1
ATOM 1717 N N . GLU A 1 217 ? 37.840 -0.767 -46.169 1.00 96.50 217 GLU A N 1
ATOM 1718 C CA . GLU A 1 217 ? 39.229 -0.322 -46.024 1.00 96.50 217 GLU A CA 1
ATOM 1719 C C . GLU A 1 217 ? 40.146 -0.969 -47.071 1.00 96.50 217 GLU A C 1
ATOM 1721 O O . GLU A 1 217 ? 40.954 -0.268 -47.686 1.00 96.50 217 GLU A O 1
ATOM 1726 N N . GLU A 1 218 ? 39.981 -2.265 -47.350 1.00 95.88 218 GLU A N 1
ATOM 1727 C CA . GLU A 1 218 ? 40.728 -2.966 -48.401 1.00 95.88 218 GLU A CA 1
ATOM 1728 C C . GLU A 1 218 ? 40.406 -2.401 -49.793 1.00 95.88 218 GLU A C 1
ATOM 1730 O O . GLU A 1 218 ? 41.311 -2.008 -50.534 1.00 95.88 218 GLU A O 1
ATOM 1735 N N . ARG A 1 219 ? 39.118 -2.241 -50.126 1.00 95.06 219 ARG A N 1
ATOM 1736 C CA . ARG A 1 219 ? 38.691 -1.637 -51.404 1.00 95.06 219 ARG A CA 1
ATOM 1737 C C . ARG A 1 219 ? 39.216 -0.216 -51.574 1.00 95.06 219 ARG A C 1
ATOM 1739 O O . ARG A 1 219 ? 39.600 0.178 -52.679 1.00 95.06 219 ARG A O 1
ATOM 1746 N N . LEU A 1 220 ? 39.226 0.568 -50.496 1.00 94.94 220 LEU A N 1
ATOM 1747 C CA . LEU A 1 220 ? 39.795 1.908 -50.504 1.00 94.94 220 LEU A CA 1
ATOM 1748 C C . LEU A 1 220 ? 41.303 1.846 -50.759 1.00 94.94 220 LEU A C 1
ATOM 1750 O O . LEU A 1 220 ? 41.788 2.557 -51.640 1.00 94.94 220 LEU A O 1
ATOM 1754 N N . ALA A 1 221 ? 42.034 0.978 -50.057 1.00 93.94 221 ALA A N 1
ATOM 1755 C CA . ALA A 1 221 ? 43.469 0.794 -50.252 1.00 93.94 221 ALA A CA 1
ATOM 1756 C C . ALA A 1 221 ? 43.803 0.399 -51.698 1.00 93.94 221 ALA A C 1
ATOM 1758 O O . ALA A 1 221 ? 44.716 0.977 -52.294 1.00 93.94 221 ALA A O 1
ATOM 1759 N N . ASP A 1 222 ? 43.033 -0.510 -52.292 1.00 93.25 222 ASP A N 1
ATOM 1760 C CA . ASP A 1 222 ? 43.201 -0.918 -53.685 1.00 93.25 222 ASP A CA 1
ATOM 1761 C C . ASP A 1 222 ? 42.883 0.211 -54.665 1.00 93.25 222 ASP A C 1
ATOM 1763 O O . ASP A 1 222 ? 43.661 0.457 -55.586 1.00 93.25 222 ASP A O 1
ATOM 1767 N N . SER A 1 223 ? 41.812 0.979 -54.442 1.00 91.19 223 SER A N 1
ATOM 1768 C CA . SER A 1 223 ? 41.517 2.153 -55.275 1.00 91.19 223 SER A CA 1
ATOM 1769 C C . SER A 1 223 ? 42.635 3.202 -55.209 1.00 91.19 223 SER A C 1
ATOM 1771 O O . SER A 1 223 ? 43.045 3.745 -56.235 1.00 91.19 223 SER A O 1
ATOM 1773 N N . VAL A 1 224 ? 43.201 3.438 -54.021 1.00 92.12 224 VAL A N 1
ATOM 1774 C CA . VAL A 1 224 ? 44.330 4.354 -53.822 1.00 92.12 224 VAL A CA 1
ATOM 1775 C C . VAL A 1 224 ? 45.587 3.819 -54.507 1.00 92.12 224 VAL A C 1
ATOM 1777 O O . VAL A 1 224 ? 46.315 4.596 -55.126 1.00 92.12 224 VAL A O 1
ATOM 1780 N N . ARG A 1 225 ? 45.851 2.508 -54.439 1.00 88.38 225 ARG A N 1
ATOM 1781 C CA . ARG A 1 225 ? 46.955 1.865 -55.169 1.00 88.38 225 ARG A CA 1
ATOM 1782 C C . ARG A 1 225 ? 46.790 2.024 -56.675 1.00 88.38 225 ARG A C 1
ATOM 1784 O O . ARG A 1 225 ? 47.743 2.442 -57.323 1.00 88.38 225 ARG A O 1
ATOM 1791 N N . LEU A 1 226 ? 45.599 1.770 -57.217 1.00 88.44 226 LEU A N 1
ATOM 1792 C CA . LEU A 1 226 ? 45.296 1.966 -58.637 1.00 88.44 226 LEU A CA 1
ATOM 1793 C C . LEU A 1 226 ? 45.478 3.428 -59.060 1.00 88.44 226 LEU A C 1
ATOM 1795 O O . LEU A 1 226 ? 46.062 3.688 -60.105 1.00 88.44 226 LEU A O 1
ATOM 1799 N N . LEU A 1 227 ? 45.043 4.391 -58.241 1.00 83.75 227 LEU A N 1
ATOM 1800 C CA . LEU A 1 227 ? 45.239 5.818 -58.517 1.00 83.75 227 LEU A CA 1
ATOM 1801 C C . LEU A 1 227 ? 46.712 6.243 -58.465 1.00 83.75 227 LEU A C 1
ATOM 1803 O O . LEU A 1 227 ? 47.110 7.098 -59.246 1.00 83.75 227 LEU A O 1
ATOM 1807 N N . LYS A 1 228 ? 47.523 5.656 -57.579 1.00 80.75 228 LYS A N 1
ATOM 1808 C CA . LYS A 1 228 ? 48.975 5.908 -57.517 1.00 80.75 228 LYS A CA 1
ATOM 1809 C C . LYS A 1 228 ? 49.751 5.213 -58.637 1.00 80.75 228 LYS A C 1
ATOM 1811 O O . LYS A 1 228 ? 50.761 5.742 -59.084 1.00 80.75 228 LYS A O 1
ATOM 1816 N N . ALA A 1 229 ? 49.308 4.026 -59.049 1.00 76.19 229 ALA A N 1
ATOM 1817 C CA . ALA A 1 229 ? 49.884 3.267 -60.156 1.00 76.19 229 ALA A CA 1
ATOM 1818 C C . ALA A 1 229 ? 49.439 3.805 -61.520 1.00 76.19 229 ALA A C 1
ATOM 1820 O O . ALA A 1 229 ? 50.095 3.541 -62.527 1.00 76.19 229 ALA A O 1
ATOM 1821 N N . ARG A 1 230 ? 48.341 4.574 -61.562 1.00 69.44 230 ARG A N 1
ATOM 1822 C CA . ARG A 1 230 ? 47.968 5.351 -62.736 1.00 69.44 230 ARG A CA 1
ATOM 1823 C C . ARG A 1 230 ? 49.146 6.278 -63.036 1.00 69.44 230 ARG A C 1
ATOM 1825 O O . ARG A 1 230 ? 49.492 7.084 -62.170 1.00 69.44 230 ARG A O 1
ATOM 1832 N N . PRO A 1 231 ? 49.771 6.169 -64.222 1.00 61.84 231 PRO A N 1
ATOM 1833 C CA . PRO A 1 231 ? 50.833 7.085 -64.585 1.00 61.84 231 PRO A CA 1
ATOM 1834 C C . PRO A 1 231 ? 50.267 8.486 -64.416 1.00 61.84 231 PRO A C 1
ATOM 1836 O O . PRO A 1 231 ? 49.136 8.754 -64.838 1.00 61.84 231 PRO A O 1
ATOM 1839 N N . THR A 1 232 ? 51.015 9.360 -63.748 1.00 54.16 232 THR A N 1
ATOM 1840 C CA . THR A 1 232 ? 50.752 10.789 -63.808 1.00 54.16 232 THR A CA 1
ATOM 1841 C C . THR A 1 232 ? 50.871 11.161 -65.274 1.00 54.16 232 THR A C 1
ATOM 1843 O O . THR A 1 232 ? 51.945 11.521 -65.744 1.00 54.16 232 THR A O 1
ATOM 1846 N N . THR A 1 233 ? 49.773 11.042 -66.018 1.00 50.28 233 THR A N 1
ATOM 1847 C CA . THR A 1 233 ? 49.564 11.767 -67.254 1.00 50.28 233 THR A CA 1
ATOM 1848 C C . THR A 1 233 ? 49.447 13.210 -66.807 1.00 50.28 233 THR A C 1
ATOM 1850 O O . THR A 1 233 ? 48.360 13.770 -66.670 1.00 50.28 233 THR A O 1
ATOM 1853 N N . THR A 1 234 ? 50.606 13.795 -66.507 1.00 44.94 234 THR A N 1
ATOM 1854 C CA . THR A 1 234 ? 50.860 15.174 -66.857 1.00 44.94 234 THR A CA 1
ATOM 1855 C C . THR A 1 234 ? 50.277 15.340 -68.246 1.00 44.94 234 THR A C 1
ATOM 1857 O O . THR A 1 234 ? 50.531 14.522 -69.137 1.00 44.94 234 THR A O 1
ATOM 1860 N N . ALA A 1 235 ? 49.406 16.333 -68.389 1.00 51.34 235 ALA A N 1
ATOM 1861 C CA . ALA A 1 235 ? 48.968 16.777 -69.691 1.00 51.34 235 ALA A CA 1
ATOM 1862 C C . ALA A 1 235 ? 50.172 16.763 -70.646 1.00 51.34 235 ALA A C 1
ATOM 1864 O O . ALA A 1 235 ? 51.274 17.159 -70.259 1.00 51.34 235 ALA A O 1
ATOM 1865 N N . THR A 1 236 ? 49.936 16.279 -71.865 1.00 53.03 236 THR A N 1
ATOM 1866 C CA . THR A 1 236 ? 50.886 16.232 -72.982 1.00 53.03 236 THR A CA 1
ATOM 1867 C C . THR A 1 236 ? 52.107 15.329 -72.801 1.00 53.03 236 THR A C 1
ATOM 1869 O O . THR A 1 236 ? 53.193 15.792 -72.478 1.00 53.03 236 THR A O 1
ATOM 1872 N N . ASP A 1 237 ? 51.967 14.069 -73.212 1.00 54.91 237 ASP A N 1
ATOM 1873 C CA . ASP A 1 237 ? 52.956 13.537 -74.148 1.00 54.91 237 ASP A CA 1
ATOM 1874 C C . A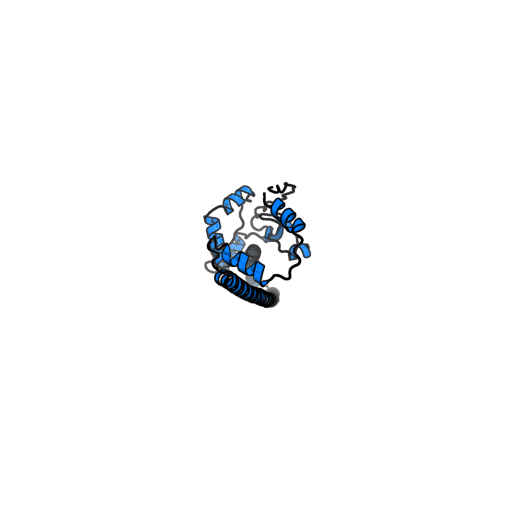SP A 1 237 ? 52.233 12.914 -75.348 1.00 54.91 237 ASP A C 1
ATOM 1876 O O . ASP A 1 237 ? 51.817 11.755 -75.344 1.00 54.91 237 ASP A O 1
ATOM 1880 N N . SER A 1 238 ? 51.996 13.744 -76.367 1.00 54.56 238 SER A N 1
ATOM 1881 C CA . SER A 1 238 ? 51.346 13.347 -77.621 1.00 54.56 238 SER A CA 1
ATOM 1882 C C . SER A 1 238 ? 52.108 12.235 -78.352 1.00 54.56 238 SER A C 1
ATOM 1884 O O . SER A 1 238 ? 51.532 11.582 -79.220 1.00 54.56 238 SER A O 1
ATOM 1886 N N . TRP A 1 239 ? 53.375 11.996 -77.999 1.00 54.06 239 TRP A N 1
ATOM 1887 C CA . TRP A 1 239 ? 54.192 10.940 -78.585 1.00 54.06 239 TRP A CA 1
ATOM 1888 C C . TRP A 1 239 ? 53.887 9.556 -78.013 1.00 54.06 239 TRP A C 1
ATOM 1890 O O . TRP A 1 239 ? 53.736 8.620 -78.793 1.00 54.06 239 TRP A O 1
ATOM 1900 N N . GLY A 1 240 ? 53.647 9.431 -76.704 1.00 56.28 240 GLY A N 1
ATOM 1901 C CA . GLY A 1 240 ? 53.283 8.144 -76.096 1.00 56.28 240 GLY A CA 1
ATOM 1902 C C . GLY A 1 240 ? 51.935 7.591 -76.586 1.00 56.28 240 GLY A C 1
ATOM 1903 O O . GLY A 1 240 ? 51.757 6.381 -76.702 1.00 56.28 240 GLY A O 1
ATOM 1904 N N . PHE A 1 241 ? 50.986 8.466 -76.946 1.00 57.88 241 PHE A N 1
ATOM 1905 C CA . PHE A 1 241 ? 49.712 8.049 -77.550 1.00 57.88 241 PHE A CA 1
ATOM 1906 C C . PHE A 1 241 ? 49.885 7.529 -78.984 1.00 57.88 241 PHE A C 1
ATOM 1908 O O . PHE A 1 241 ? 49.228 6.566 -79.378 1.00 57.88 241 PHE A O 1
ATOM 1915 N N . LEU A 1 242 ? 50.775 8.146 -79.765 1.00 58.03 242 LEU A N 1
ATOM 1916 C CA . LEU A 1 242 ? 51.074 7.699 -81.126 1.00 58.03 242 LEU A CA 1
ATOM 1917 C C . LEU A 1 242 ? 51.844 6.375 -81.132 1.00 58.03 242 LEU A C 1
ATOM 1919 O O . LEU A 1 242 ? 51.581 5.538 -81.989 1.00 58.03 242 LEU A O 1
ATOM 1923 N N . GLU A 1 243 ? 52.730 6.166 -80.161 1.00 57.66 243 GLU A N 1
ATOM 1924 C CA . GLU A 1 243 ? 53.486 4.923 -79.988 1.00 57.66 243 GLU A CA 1
ATOM 1925 C C . GLU A 1 243 ? 52.566 3.749 -79.602 1.00 57.66 243 GLU A C 1
ATOM 1927 O O . GLU A 1 243 ? 52.606 2.703 -80.246 1.00 57.66 243 GLU A O 1
ATOM 1932 N N . PHE A 1 244 ? 51.618 3.966 -78.680 1.00 61.44 244 PHE A N 1
ATOM 1933 C CA . PHE A 1 244 ? 50.578 2.986 -78.330 1.00 61.44 244 PHE A CA 1
ATOM 1934 C C . PHE A 1 244 ? 49.682 2.599 -79.521 1.00 61.44 244 PHE A C 1
ATOM 1936 O O . PHE A 1 244 ? 49.338 1.430 -79.708 1.00 61.44 244 PHE A O 1
ATOM 1943 N N . LEU A 1 245 ? 49.297 3.576 -80.352 1.00 62.50 245 LEU A N 1
ATOM 1944 C CA . LEU A 1 245 ? 48.508 3.311 -81.559 1.00 62.50 245 LEU A CA 1
ATOM 1945 C C . LEU A 1 245 ? 49.302 2.548 -82.627 1.00 62.50 245 LEU A C 1
ATOM 1947 O O . LEU A 1 245 ? 48.706 1.784 -83.387 1.00 62.50 245 LEU A O 1
ATOM 1951 N N . PHE A 1 246 ? 50.621 2.742 -82.685 1.00 56.47 246 PHE A N 1
ATOM 1952 C CA . PHE A 1 246 ? 51.502 2.029 -83.608 1.00 56.47 246 PHE A CA 1
ATOM 1953 C C . PHE A 1 246 ? 51.782 0.589 -83.155 1.00 56.47 246 PHE A C 1
ATOM 1955 O O . PHE A 1 246 ? 51.783 -0.314 -83.992 1.00 56.47 246 PHE A O 1
ATOM 1962 N N . GLU A 1 247 ? 51.967 0.350 -81.852 1.00 54.06 247 GLU A N 1
ATOM 1963 C CA . GLU A 1 247 ? 52.213 -0.993 -81.299 1.00 54.06 247 GLU A CA 1
ATOM 1964 C C . GLU A 1 247 ? 50.997 -1.929 -81.407 1.00 54.06 247 GLU A C 1
ATOM 1966 O O . GLU A 1 247 ? 51.158 -3.142 -81.537 1.00 54.06 247 GLU A O 1
ATOM 1971 N N . HIS A 1 248 ? 49.773 -1.392 -81.435 1.00 53.38 248 HIS A N 1
ATOM 1972 C CA . HIS A 1 248 ? 48.533 -2.164 -81.611 1.00 53.38 248 HIS A CA 1
ATOM 1973 C C . HIS A 1 248 ? 47.968 -2.107 -83.048 1.00 53.38 248 HIS A C 1
ATOM 1975 O O . HIS A 1 248 ? 46.752 -2.159 -83.264 1.00 53.38 248 HIS A O 1
ATOM 1981 N N . GLY A 1 249 ? 48.859 -2.025 -84.042 1.00 55.09 249 GLY A N 1
ATOM 1982 C CA . GLY A 1 249 ? 48.589 -1.817 -85.473 1.00 55.09 249 GLY A CA 1
ATOM 1983 C C . GLY A 1 249 ? 47.859 -2.925 -86.254 1.00 55.09 249 GLY A C 1
ATOM 1984 O O . GLY A 1 249 ? 47.962 -2.951 -87.476 1.00 55.09 249 GLY A O 1
ATOM 1985 N N . GLU A 1 250 ? 47.098 -3.811 -85.602 1.00 51.25 250 GLU A N 1
ATOM 1986 C CA . GLU A 1 250 ? 46.155 -4.735 -86.271 1.00 51.25 250 GLU A CA 1
ATOM 1987 C C . GLU A 1 250 ? 44.685 -4.471 -85.913 1.00 51.25 250 GLU A C 1
ATOM 1989 O O . GLU A 1 250 ? 43.782 -5.233 -86.264 1.00 51.25 250 GLU A O 1
ATOM 1994 N N . LEU A 1 251 ? 44.392 -3.355 -85.248 1.00 53.31 251 LEU A N 1
ATOM 1995 C CA . LEU A 1 251 ? 43.017 -2.894 -85.148 1.00 53.31 251 LEU A CA 1
ATOM 1996 C C . LEU A 1 251 ? 42.628 -2.277 -86.495 1.00 53.31 251 LEU A C 1
ATOM 1998 O O . LEU A 1 251 ? 43.089 -1.211 -86.886 1.00 53.31 251 LEU A O 1
ATOM 2002 N N . ASN A 1 252 ? 41.795 -2.998 -87.238 1.00 54.16 252 ASN A N 1
ATOM 2003 C CA . ASN A 1 252 ? 41.199 -2.576 -88.501 1.00 54.16 252 ASN A CA 1
ATOM 2004 C C . ASN A 1 252 ? 40.244 -1.392 -88.226 1.00 54.16 252 ASN A C 1
ATOM 2006 O O . ASN A 1 252 ? 39.032 -1.554 -88.072 1.00 54.16 252 ASN A O 1
ATOM 2010 N N . TRP A 1 253 ? 40.802 -0.194 -88.039 1.00 54.59 253 TRP A N 1
ATOM 2011 C CA . TRP A 1 253 ? 40.055 0.988 -87.627 1.00 54.59 253 TRP A CA 1
ATOM 2012 C C . TRP A 1 253 ? 39.187 1.486 -88.784 1.00 54.59 253 TRP A C 1
ATOM 2014 O O . TRP A 1 253 ? 39.670 2.079 -89.750 1.00 54.59 253 TRP A O 1
ATOM 2024 N N . SER A 1 254 ? 37.868 1.312 -88.670 1.00 60.47 254 SER A N 1
ATOM 2025 C CA . SER A 1 254 ? 36.929 2.063 -89.501 1.00 60.47 254 SER A CA 1
ATOM 2026 C C . SER A 1 254 ? 36.994 3.540 -89.087 1.00 60.47 254 SER A C 1
ATOM 2028 O O . SER A 1 254 ? 36.304 3.966 -88.156 1.00 60.47 254 SER A O 1
ATOM 2030 N N . TRP A 1 255 ? 37.820 4.330 -89.774 1.00 61.44 255 TRP A N 1
ATOM 2031 C CA . TRP A 1 255 ? 37.994 5.773 -89.550 1.00 61.44 255 TRP A CA 1
ATOM 2032 C C . TRP A 1 255 ? 36.676 6.563 -89.529 1.00 61.44 255 TRP A C 1
ATOM 2034 O O . TRP A 1 255 ? 36.574 7.583 -88.851 1.00 61.44 255 TRP A O 1
ATOM 2044 N N . ALA A 1 256 ? 35.635 6.061 -90.199 1.00 58.84 256 ALA A N 1
ATOM 2045 C CA . ALA A 1 256 ? 34.288 6.624 -90.149 1.00 58.84 256 ALA A CA 1
ATOM 2046 C C . ALA A 1 256 ? 33.688 6.629 -88.727 1.00 58.84 256 ALA A C 1
ATOM 2048 O O . ALA A 1 256 ? 33.152 7.643 -88.289 1.00 58.84 256 ALA A O 1
ATOM 2049 N N . ARG A 1 257 ? 33.850 5.533 -87.976 1.00 58.94 257 ARG A N 1
ATOM 2050 C CA . ARG A 1 257 ? 33.264 5.358 -86.635 1.00 58.94 257 ARG A CA 1
ATOM 2051 C C . ARG A 1 257 ? 33.980 6.184 -85.568 1.00 58.94 257 ARG A C 1
ATOM 2053 O O . A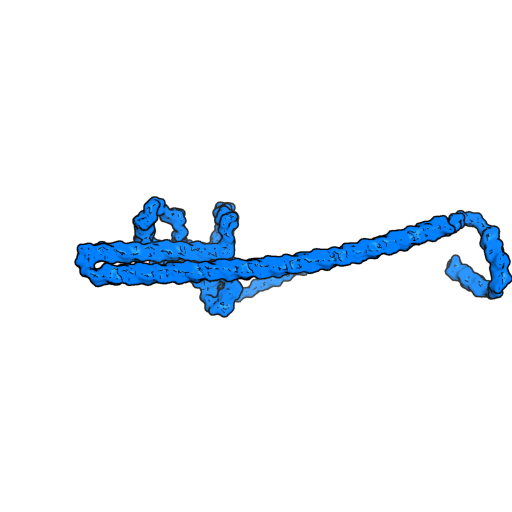RG A 1 257 ? 33.363 6.665 -84.624 1.00 58.94 257 ARG A O 1
ATOM 2060 N N . LEU A 1 258 ? 35.285 6.380 -85.737 1.00 60.66 258 LEU A N 1
ATOM 2061 C CA . LEU A 1 258 ? 36.088 7.216 -84.846 1.00 60.66 258 LEU A CA 1
ATOM 2062 C C . LEU A 1 258 ? 35.750 8.703 -85.040 1.00 60.66 258 LEU A C 1
ATOM 2064 O O . LEU A 1 258 ? 35.657 9.452 -84.070 1.00 60.66 258 LEU A O 1
ATOM 2068 N N . ARG A 1 259 ? 35.456 9.109 -86.282 1.00 61.41 259 ARG A N 1
ATOM 2069 C CA . ARG A 1 259 ? 34.966 10.457 -86.591 1.00 61.41 259 ARG A CA 1
ATOM 2070 C C . ARG A 1 259 ? 33.574 10.723 -86.005 1.00 61.41 259 ARG A C 1
ATOM 2072 O O . ARG A 1 259 ? 33.328 11.828 -85.538 1.00 61.41 259 ARG A O 1
ATOM 2079 N N . GLU A 1 260 ? 32.691 9.724 -85.993 1.00 63.03 260 GLU A N 1
ATOM 2080 C CA . GLU A 1 260 ? 31.373 9.830 -85.345 1.00 63.03 260 GLU A CA 1
ATOM 2081 C C . GLU A 1 260 ? 31.468 9.949 -83.821 1.00 63.03 260 GLU A C 1
ATOM 2083 O O . GLU A 1 260 ? 30.751 10.752 -83.233 1.00 63.03 260 GLU A O 1
ATOM 2088 N N . LEU A 1 261 ? 32.368 9.202 -83.175 1.00 62.12 261 LEU A N 1
ATOM 2089 C CA . LEU A 1 261 ? 32.555 9.271 -81.721 1.00 62.12 261 LEU A CA 1
ATOM 2090 C C . LEU A 1 261 ? 33.171 10.599 -81.267 1.00 62.12 261 LEU A C 1
ATOM 2092 O O . LEU A 1 261 ? 32.767 11.139 -80.243 1.00 62.12 261 LEU A O 1
ATOM 2096 N N . LEU A 1 262 ? 34.110 11.159 -82.034 1.00 61.25 262 LEU A N 1
ATOM 2097 C CA . LEU A 1 262 ? 34.707 12.462 -81.717 1.00 61.25 262 LEU A CA 1
ATOM 2098 C C . LEU A 1 262 ? 33.750 13.636 -81.955 1.00 61.25 262 LEU A C 1
ATOM 2100 O O . LEU A 1 262 ? 33.881 14.663 -81.295 1.00 61.25 262 LEU A O 1
ATOM 2104 N N . ALA A 1 263 ? 32.760 13.483 -82.836 1.00 59.19 263 ALA A N 1
ATOM 2105 C CA . ALA A 1 263 ? 31.710 14.484 -83.017 1.00 59.19 263 ALA A CA 1
ATOM 2106 C C . ALA A 1 263 ? 30.768 14.595 -81.801 1.00 59.19 263 ALA A C 1
ATOM 2108 O O . ALA A 1 263 ? 30.097 15.608 -81.652 1.00 59.19 263 ALA A O 1
ATOM 2109 N N . GLN A 1 264 ? 30.726 13.586 -80.921 1.00 53.28 264 GLN A N 1
ATOM 2110 C CA . GLN A 1 264 ? 29.895 13.595 -79.705 1.00 53.28 264 GLN A CA 1
ATOM 2111 C C . GLN A 1 264 ? 30.519 14.388 -78.546 1.00 53.28 264 GLN A C 1
ATOM 2113 O O . GLN A 1 264 ? 29.874 14.569 -77.517 1.00 53.28 264 GLN A O 1
ATOM 2118 N N . PHE A 1 265 ? 31.765 14.845 -78.701 1.00 47.81 265 PHE A N 1
ATOM 2119 C CA . PHE A 1 265 ? 32.503 15.621 -77.701 1.00 47.81 265 PHE A CA 1
ATOM 2120 C C . PHE A 1 265 ? 32.739 17.084 -78.129 1.00 47.81 265 PHE A C 1
ATOM 2122 O O . PHE A 1 265 ? 33.633 17.737 -77.588 1.00 47.81 265 PHE A O 1
ATOM 2129 N N . GLN A 1 266 ? 31.945 17.594 -79.081 1.00 43.34 266 GLN A N 1
ATOM 2130 C CA . GLN A 1 266 ? 31.788 19.032 -79.345 1.00 43.34 266 GLN A CA 1
ATOM 2131 C C . GLN A 1 266 ? 30.500 19.569 -78.727 1.00 43.34 266 GLN A C 1
ATOM 2133 O O . GLN A 1 266 ? 29.463 18.879 -78.839 1.00 43.34 266 GLN A O 1
#

pLDDT: mean 77.58, std 16.31, range [29.45, 97.81]

Foldseek 3Di:
DDDDPDDDDDPPAPFFDQADAQDKGWDWFDDDPVCVVVVACWDAHPPGITHIDIATFHHPQLQVLLCVVDPPDDPVVADGTDRDTDDPVRVVVVCVDPVVVVVVVVCVVPDPPVRPVVVNRVVNRVSSVVSVLSVVVVVLVVVVVPDDPVSVVVNVVVVVVVVVVVVVVVVVVVVVVVVVVVVVVVVVVVVVVVVVVVVVVVVVVVVVVVVVVVVVVVVVVVVVVVVVVPPPPPDDDPPVVVVVCVVPVPPPDPPVVVVVVVVVVD